Protein AF-A0A2Z6ESV2-F1 (afdb_monomer)

Organism: NCBI:txid1553431

Solvent-accessible surface area (backbone atoms only — not comparable to full-atom values): 13794 Å² total; per-residue (Å²): 139,83,86,84,83,80,84,82,83,83,79,80,80,80,80,76,78,71,84,63,56,34,59,63,48,16,54,52,24,45,55,51,18,55,53,25,53,77,72,69,36,59,67,63,15,46,56,22,35,50,52,16,47,50,23,42,50,52,47,61,70,65,63,69,85,67,58,72,68,59,54,50,50,48,34,48,52,43,12,50,43,24,41,53,45,14,55,52,26,46,76,70,68,38,51,71,63,13,49,55,24,21,58,54,5,42,78,44,66,32,68,71,28,54,60,52,49,56,51,49,59,70,58,66,60,72,64,48,44,71,46,77,45,78,29,68,38,57,68,19,70,50,78,45,76,51,73,65,45,77,48,76,47,78,42,89,53,91,59,48,65,58,54,35,55,52,28,62,74,61,50,80,47,70,64,59,52,59,70,51,48,85,75,63,73,47,54,93,84,31,77,34,75,50,76,48,70,33,45,83,40,71,47,81,49,75,53,67,59,50,75,47,79,45,79,45,64,79,78,84,78,74,86,69,85,86,83,78,83,83,77,87,76,134

Radius of gyration: 33.37 Å; Cα contacts (8 Å, |Δi|>4): 271; chains: 1; bounding box: 92×32×122 Å

Sequence (234 aa):
MYPTSRVATATTQSQVSTILDPIANGRQAFNIAQNCLKSGDYENALRSLDVMKKSFGDALTQNKVRPSAEEHQIKAQLAQAYLVSGDILCNLRRVDEARTNYEAALQYGALEAEQKLSSLQNVGVERDEVVIQVAAGLAGQTVDGSGHETHLHFNPTERDHQLLAETIKQQPTLEMIMAALPKVRAGKGGRTVVQFSTGAANITTSGENNKTTTIWGRSNVSDTTPGANPTNLG

InterPro domains:
  IPR011990 Tetratricopeptide-like helical domain superfamily [G3DSA:1.25.40.10] (9-187)
  IPR011990 Tetratricopeptide-like helical domain superfamily [SSF48452] (28-108)

Mean predicted aligned error: 15.42 Å

pLDDT: mean 78.45, std 16.79, range [35.22, 98.5]

Secondary structure (DSSP, 8-state):
---------------------HHHHHHHHHHHHHHHHHTT-HHHHHHHHHHHHHHHHHHHHT-----HHHHHHHHHHHHHHHHHHHHHHHHTT-HHHHHHHHHHHHHTT-THHHHHHHHHHHH-----EEEEEEEESSEEEEEESS--EEEEEEE--TTHHHHHHHHHHTPPPHHHHHHHGGG--PPTT-EEEEEEEESSEEEEEESSS-EEEEEEE-----------------

Foldseek 3Di:
DDDDDDDDDDDDPPPPPPVDQLQVLLVVLCVQLVVCVVVVNLVSNLVSLVSNLVSLVVVVVVPDPDDPVVPLVSLQSNLVSLQVNLVSCVVVVVLVSSLVSLVSSVVSPDPVSVVVNVVSVVVPPPPQAEAEAEFFFQEGEDEAEDQEAEAEADDDDPCRVVQRVVQVVVGDDPVNVVVCVVVDDADRNGHHYHYHYTHPHYYYYYDHNHYYYHYDDDDPPPPPPDDDDPDDDD

Structure (mmCIF, N/CA/C/O backbone):
data_AF-A0A2Z6ESV2-F1
#
_entry.id   AF-A0A2Z6ESV2-F1
#
loop_
_atom_site.group_PDB
_atom_site.id
_atom_site.type_symbol
_atom_site.label_atom_id
_atom_site.label_alt_id
_atom_site.label_comp_id
_atom_site.label_asym_id
_atom_site.label_entity_id
_atom_site.label_seq_id
_atom_site.pdbx_PDB_ins_code
_atom_site.Cartn_x
_atom_site.Cartn_y
_atom_site.Cartn_z
_atom_site.occupancy
_atom_site.B_iso_or_equiv
_atom_site.auth_seq_id
_atom_site.auth_comp_id
_atom_site.auth_asym_id
_atom_site.auth_atom_id
_atom_site.pdbx_PDB_model_num
ATOM 1 N N . MET A 1 1 ? 61.188 -15.800 27.228 1.00 47.53 1 MET A N 1
ATOM 2 C CA . MET A 1 1 ? 59.991 -15.136 26.668 1.00 47.53 1 MET A CA 1
ATOM 3 C C . MET A 1 1 ? 60.247 -14.908 25.189 1.00 47.53 1 MET A C 1
ATOM 5 O O . MET A 1 1 ? 61.137 -14.135 24.869 1.00 47.53 1 MET A O 1
ATOM 9 N N . TYR A 1 2 ? 59.558 -15.634 24.308 1.00 35.22 2 TYR A N 1
ATOM 10 C CA . TYR A 1 2 ? 59.675 -15.472 22.852 1.00 35.22 2 TYR A CA 1
ATOM 11 C C . TYR A 1 2 ? 58.513 -14.611 22.335 1.00 35.22 2 TYR A C 1
ATOM 13 O O . TYR A 1 2 ? 57.389 -14.820 22.797 1.00 35.22 2 TYR A O 1
ATOM 21 N N . PRO A 1 3 ? 58.736 -13.667 21.403 1.00 57.34 3 PRO A N 1
ATOM 22 C CA . PRO A 1 3 ? 57.655 -12.894 20.813 1.00 57.34 3 PRO A CA 1
ATOM 23 C C . PRO A 1 3 ? 57.038 -13.650 19.630 1.00 57.34 3 PRO A C 1
ATOM 25 O O . PRO A 1 3 ? 57.704 -13.972 18.646 1.00 57.34 3 PRO A O 1
ATOM 28 N N . THR A 1 4 ? 55.739 -13.918 19.721 1.00 54.97 4 THR A N 1
ATOM 29 C CA . THR A 1 4 ? 54.930 -14.498 18.647 1.00 54.97 4 THR A CA 1
ATOM 30 C C . THR A 1 4 ? 54.584 -13.403 17.634 1.00 54.97 4 THR A C 1
ATOM 32 O O . THR A 1 4 ? 53.780 -12.518 17.923 1.00 54.97 4 THR A O 1
ATOM 35 N N . SER A 1 5 ? 55.196 -13.441 16.447 1.00 50.97 5 SER A N 1
ATOM 36 C CA . SER A 1 5 ? 54.832 -12.561 15.327 1.00 50.97 5 SER A CA 1
ATOM 37 C C . SER A 1 5 ? 53.499 -12.992 14.719 1.00 50.97 5 SER A C 1
ATOM 39 O O . SER A 1 5 ? 53.340 -14.128 14.273 1.00 50.97 5 SER A O 1
ATOM 41 N N . ARG A 1 6 ? 52.536 -12.070 14.703 1.00 47.81 6 ARG A N 1
ATOM 42 C CA . ARG A 1 6 ? 51.196 -12.253 14.141 1.00 47.81 6 ARG A CA 1
ATOM 43 C C . ARG A 1 6 ? 51.206 -11.732 12.701 1.00 47.81 6 ARG A C 1
ATOM 45 O O . ARG A 1 6 ? 51.300 -10.530 12.479 1.00 47.81 6 ARG A O 1
ATOM 52 N N . VAL A 1 7 ? 51.150 -12.640 11.730 1.00 53.41 7 VAL A N 1
ATOM 53 C CA . VAL A 1 7 ? 51.042 -12.307 10.302 1.00 53.41 7 VAL A CA 1
ATOM 54 C C . VAL A 1 7 ? 49.610 -11.847 10.025 1.00 53.41 7 VAL A C 1
ATOM 56 O O . VAL A 1 7 ? 48.665 -12.613 10.201 1.00 53.41 7 VAL A O 1
ATOM 59 N N . ALA A 1 8 ? 49.445 -10.585 9.629 1.00 46.53 8 ALA A N 1
ATOM 60 C CA . ALA A 1 8 ? 48.171 -10.033 9.186 1.00 46.53 8 ALA A CA 1
ATOM 61 C C . ALA A 1 8 ? 47.963 -10.363 7.701 1.00 46.53 8 ALA A C 1
ATOM 63 O O . ALA A 1 8 ? 48.655 -9.835 6.832 1.00 46.53 8 ALA A O 1
ATOM 64 N N . THR A 1 9 ? 47.012 -11.243 7.402 1.00 47.12 9 THR A N 1
ATOM 65 C CA . THR A 1 9 ? 46.542 -11.505 6.041 1.00 47.12 9 THR A CA 1
ATOM 66 C C . THR A 1 9 ? 45.541 -10.426 5.634 1.00 47.12 9 THR A C 1
ATOM 68 O O . THR A 1 9 ? 44.365 -10.458 5.996 1.00 47.12 9 THR A O 1
ATOM 71 N N . ALA A 1 10 ? 46.014 -9.440 4.873 1.00 44.53 10 ALA A N 1
ATOM 72 C CA . ALA A 1 10 ? 45.152 -8.483 4.193 1.00 44.53 10 ALA A CA 1
ATOM 73 C C . ALA A 1 10 ? 44.384 -9.210 3.07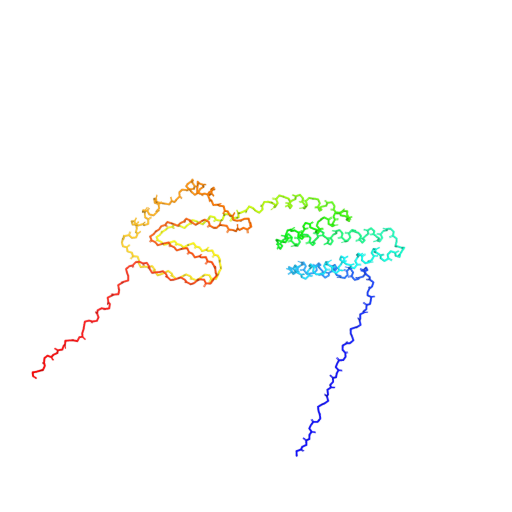8 1.00 44.53 10 ALA A C 1
ATOM 75 O O . ALA A 1 10 ? 44.957 -9.606 2.066 1.00 44.53 10 ALA A O 1
ATOM 76 N N . THR A 1 11 ? 43.082 -9.416 3.281 1.00 40.41 11 THR A N 1
ATOM 77 C CA . THR A 1 11 ? 42.193 -9.960 2.249 1.00 40.41 11 THR A CA 1
ATOM 78 C C . THR A 1 11 ? 41.721 -8.802 1.380 1.00 40.41 11 THR A C 1
ATOM 80 O O . THR A 1 11 ? 40.846 -8.032 1.770 1.00 40.41 11 THR A O 1
ATOM 83 N N . THR A 1 12 ? 42.331 -8.643 0.210 1.00 42.62 12 THR A N 1
ATOM 84 C CA . THR A 1 12 ? 41.916 -7.656 -0.789 1.00 42.62 12 THR A CA 1
ATOM 85 C C . THR A 1 12 ? 40.644 -8.158 -1.477 1.00 42.62 12 THR A C 1
ATOM 87 O O . THR A 1 12 ? 40.700 -9.009 -2.362 1.00 42.62 12 THR A O 1
ATOM 90 N N . GLN A 1 13 ? 39.475 -7.655 -1.071 1.00 40.69 13 GLN A N 1
ATOM 91 C CA . GLN A 1 13 ? 38.244 -7.827 -1.844 1.00 40.69 13 GLN A CA 1
ATOM 92 C C . GLN A 1 13 ? 38.355 -7.008 -3.135 1.00 40.69 13 GLN A C 1
ATOM 94 O O . GLN A 1 13 ? 38.152 -5.797 -3.139 1.00 40.69 13 GLN A O 1
ATOM 99 N N . SER A 1 14 ? 38.683 -7.675 -4.243 1.00 39.03 14 SER A N 1
ATOM 100 C CA . SER A 1 14 ? 38.485 -7.114 -5.580 1.00 39.03 14 SER A CA 1
ATOM 101 C C . SER A 1 14 ? 36.986 -6.982 -5.845 1.00 39.03 14 SER A C 1
ATOM 103 O O . SER A 1 14 ? 36.333 -7.940 -6.257 1.00 39.03 14 SER A O 1
ATOM 105 N N . GLN A 1 15 ? 36.432 -5.789 -5.624 1.00 41.56 15 GLN A N 1
ATOM 106 C CA . GLN A 1 15 ? 35.182 -5.382 -6.259 1.00 41.56 15 GLN A CA 1
ATOM 107 C C . GLN A 1 15 ? 35.460 -5.182 -7.750 1.00 41.56 15 GLN A C 1
ATOM 109 O O . GLN A 1 15 ? 35.753 -4.080 -8.213 1.00 41.56 15 GLN A O 1
ATOM 114 N N . VAL A 1 16 ? 35.393 -6.272 -8.513 1.00 42.12 16 VAL A N 1
ATOM 115 C CA . VAL A 1 16 ? 35.305 -6.199 -9.970 1.00 42.12 16 VAL A CA 1
ATOM 116 C C . VAL A 1 16 ? 33.935 -5.602 -10.279 1.00 42.12 16 VAL A C 1
ATOM 118 O O . VAL A 1 16 ? 32.932 -6.312 -10.353 1.00 42.12 16 VAL A O 1
ATOM 121 N N . SER A 1 17 ? 33.881 -4.273 -10.397 1.00 42.84 17 SER A N 1
ATOM 122 C CA . SER A 1 17 ? 32.754 -3.566 -11.003 1.00 42.84 17 SER A CA 1
ATOM 123 C C . SER A 1 17 ? 32.716 -3.972 -12.467 1.00 42.84 17 SER A C 1
ATOM 125 O O . SER A 1 17 ? 33.293 -3.325 -13.337 1.00 42.84 17 SER A O 1
ATOM 127 N N . THR A 1 18 ? 32.103 -5.122 -12.723 1.00 51.69 18 THR A N 1
ATOM 128 C CA . THR A 1 18 ? 31.768 -5.550 -14.071 1.00 51.69 18 THR A CA 1
ATOM 129 C C . THR A 1 18 ? 30.801 -4.489 -14.567 1.00 51.69 18 THR A C 1
ATOM 131 O O . THR A 1 18 ? 29.696 -4.378 -14.038 1.00 51.69 18 THR A O 1
ATOM 134 N N . ILE A 1 19 ? 31.249 -3.636 -15.490 1.00 59.62 19 ILE A N 1
ATOM 135 C CA . ILE A 1 19 ? 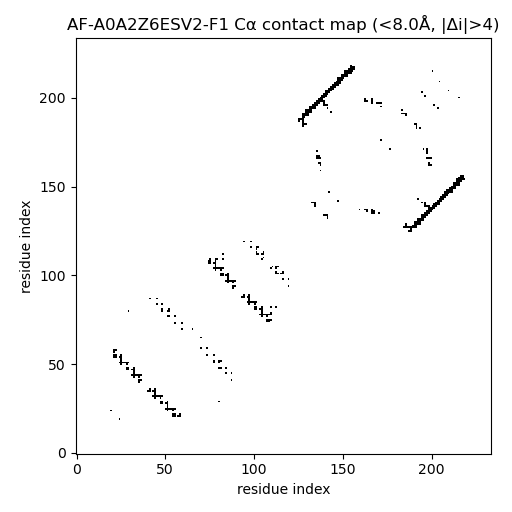30.396 -2.656 -16.162 1.00 59.62 19 ILE A CA 1
ATOM 136 C C . ILE A 1 19 ? 29.400 -3.489 -16.972 1.00 59.62 19 ILE A C 1
ATOM 138 O O . ILE A 1 19 ? 29.670 -3.859 -18.112 1.00 59.62 19 ILE A O 1
ATOM 142 N N . LEU A 1 20 ? 28.310 -3.914 -16.330 1.00 67.50 20 LEU A N 1
ATOM 143 C CA . LEU A 1 20 ? 27.268 -4.673 -16.996 1.00 67.50 20 LEU A CA 1
ATOM 144 C C . LEU A 1 20 ? 26.610 -3.757 -18.024 1.00 67.50 20 LEU A C 1
ATOM 146 O O . LEU A 1 20 ? 26.338 -2.587 -17.749 1.00 67.50 20 LEU A O 1
ATOM 150 N N . ASP A 1 21 ? 26.319 -4.327 -19.189 1.00 88.12 21 ASP A N 1
ATOM 151 C CA . ASP A 1 21 ? 25.402 -3.734 -20.153 1.00 88.12 21 ASP A CA 1
ATOM 152 C C . ASP A 1 21 ? 24.106 -3.304 -19.427 1.00 88.12 21 ASP A C 1
ATOM 154 O O . ASP A 1 21 ? 23.490 -4.140 -18.750 1.00 88.12 21 ASP A O 1
ATOM 158 N N . PRO A 1 22 ? 23.681 -2.028 -19.530 1.00 90.75 22 PRO A N 1
ATOM 159 C CA . PRO A 1 22 ? 22.504 -1.531 -18.824 1.00 90.75 22 PRO A CA 1
ATOM 160 C C . PRO A 1 22 ? 21.232 -2.341 -19.110 1.00 90.75 22 PRO A C 1
ATOM 162 O O . PRO A 1 22 ? 20.390 -2.491 -18.223 1.00 90.75 22 PRO A O 1
ATOM 165 N N . ILE A 1 23 ? 21.092 -2.929 -20.307 1.00 90.88 23 ILE A N 1
ATOM 166 C CA . ILE A 1 23 ? 19.950 -3.809 -20.594 1.00 90.88 23 ILE A CA 1
ATOM 167 C C . ILE A 1 23 ? 20.044 -5.095 -19.772 1.00 90.88 23 ILE A C 1
ATOM 169 O O . ILE A 1 23 ? 19.076 -5.471 -19.108 1.00 90.88 23 ILE A O 1
ATOM 173 N N . ALA A 1 24 ? 21.188 -5.781 -19.820 1.00 91.88 24 ALA A N 1
ATOM 174 C CA . ALA A 1 24 ? 21.404 -7.009 -19.062 1.00 91.88 24 ALA A CA 1
ATOM 175 C C . ALA A 1 24 ? 21.181 -6.785 -17.557 1.00 91.88 24 ALA A C 1
ATOM 177 O O . ALA A 1 24 ? 20.468 -7.565 -16.921 1.00 91.88 24 ALA A O 1
ATOM 178 N N . ASN A 1 25 ? 21.703 -5.677 -17.017 1.00 93.69 25 ASN A N 1
ATOM 179 C CA . ASN A 1 25 ? 21.497 -5.301 -15.621 1.00 93.69 25 ASN A CA 1
ATOM 180 C C . ASN A 1 25 ? 20.012 -5.062 -15.306 1.00 93.69 25 ASN A C 1
ATOM 182 O O . ASN A 1 25 ? 19.491 -5.594 -14.327 1.00 93.69 25 ASN A O 1
ATOM 186 N N . GLY A 1 26 ? 19.303 -4.322 -16.167 1.00 94.31 26 GLY A N 1
ATOM 187 C CA . GLY A 1 26 ? 17.873 -4.064 -15.998 1.00 94.31 26 GLY A CA 1
ATOM 188 C C . GLY A 1 26 ? 17.032 -5.344 -16.001 1.00 94.31 26 GLY A C 1
ATOM 189 O O . GLY A 1 26 ? 16.163 -5.519 -15.146 1.00 94.31 26 GLY A O 1
ATOM 190 N N . ARG A 1 27 ? 17.334 -6.293 -16.895 1.00 94.62 27 ARG A N 1
ATOM 191 C CA . ARG A 1 27 ? 16.653 -7.601 -16.951 1.00 94.62 27 ARG A CA 1
ATOM 192 C C . ARG A 1 27 ? 16.924 -8.452 -15.713 1.00 94.62 27 ARG A C 1
ATOM 194 O O . ARG A 1 27 ? 16.002 -9.069 -15.184 1.00 94.62 27 ARG A O 1
ATOM 201 N N . GLN A 1 28 ? 18.168 -8.482 -15.238 1.00 95.94 28 GLN A N 1
ATOM 202 C CA . GLN A 1 28 ? 18.514 -9.194 -14.009 1.00 95.94 28 GLN A CA 1
ATOM 203 C C . GLN A 1 28 ? 17.774 -8.601 -12.806 1.00 95.94 28 GLN A C 1
ATOM 205 O O . GLN A 1 28 ? 17.167 -9.345 -12.036 1.00 95.94 28 GLN A O 1
ATOM 210 N N . ALA A 1 29 ? 17.773 -7.274 -12.674 1.00 96.50 29 ALA A N 1
ATOM 211 C CA . ALA A 1 29 ? 17.070 -6.576 -11.606 1.00 96.50 29 ALA A CA 1
ATOM 212 C C . ALA A 1 29 ? 15.556 -6.852 -11.636 1.00 96.50 29 ALA A C 1
ATOM 214 O O . ALA A 1 29 ? 14.953 -7.099 -10.593 1.00 96.50 29 ALA A O 1
ATOM 215 N N . PHE A 1 30 ? 14.950 -6.929 -12.826 1.00 96.06 30 PHE A N 1
ATOM 216 C CA . PHE A 1 30 ? 13.546 -7.316 -12.967 1.00 96.06 30 PHE A CA 1
ATOM 217 C C . PHE A 1 30 ? 13.267 -8.742 -12.473 1.00 96.06 30 PHE A C 1
ATOM 219 O O . PHE A 1 30 ? 12.305 -8.965 -11.739 1.00 96.06 30 PHE A O 1
ATOM 226 N N . ASN A 1 31 ? 14.124 -9.708 -12.813 1.00 96.38 31 ASN A N 1
ATOM 227 C CA . ASN A 1 31 ? 13.980 -11.085 -12.332 1.00 96.38 31 ASN A CA 1
ATOM 228 C C . ASN A 1 31 ? 14.090 -11.171 -10.802 1.00 96.38 31 ASN A C 1
ATOM 230 O O . ASN A 1 31 ? 13.334 -11.908 -10.169 1.00 96.38 31 ASN A O 1
ATOM 234 N N . ILE A 1 32 ? 15.005 -10.401 -10.202 1.00 97.31 32 ILE A N 1
ATOM 235 C CA . ILE A 1 32 ? 15.128 -10.307 -8.741 1.00 97.31 32 ILE A CA 1
ATOM 236 C C . ILE A 1 32 ? 13.840 -9.726 -8.149 1.00 97.31 32 ILE A C 1
ATOM 238 O O . ILE A 1 32 ? 13.272 -10.334 -7.243 1.00 97.31 32 ILE A O 1
ATOM 242 N N . ALA A 1 33 ? 13.323 -8.628 -8.710 1.00 96.88 33 ALA A N 1
ATOM 243 C CA . ALA A 1 33 ? 12.072 -8.021 -8.259 1.00 96.88 33 ALA A CA 1
ATOM 244 C C . ALA A 1 33 ? 10.897 -9.014 -8.288 1.00 96.88 33 ALA A C 1
ATOM 246 O O . ALA A 1 33 ? 10.154 -9.115 -7.314 1.00 96.88 33 ALA A O 1
ATOM 247 N N . GLN A 1 34 ? 10.754 -9.799 -9.362 1.00 97.06 34 GLN A N 1
ATOM 248 C CA . GLN A 1 34 ? 9.707 -10.822 -9.458 1.00 97.06 34 GLN A CA 1
ATOM 249 C C . GLN A 1 34 ? 9.840 -11.919 -8.397 1.00 97.06 34 GLN A C 1
ATOM 251 O O . GLN A 1 34 ? 8.832 -12.398 -7.877 1.00 97.06 34 GLN A O 1
ATOM 256 N N . ASN A 1 35 ? 11.063 -12.334 -8.072 1.00 96.88 35 ASN A N 1
ATOM 257 C CA . ASN A 1 35 ? 11.289 -13.329 -7.027 1.00 96.88 35 ASN A CA 1
ATOM 258 C C . ASN A 1 35 ? 10.959 -12.767 -5.639 1.00 96.88 35 ASN A C 1
ATOM 260 O O . ASN A 1 35 ? 10.284 -13.445 -4.869 1.00 96.88 35 ASN A O 1
ATOM 264 N N . CYS A 1 36 ? 11.345 -11.518 -5.359 1.00 96.31 36 CYS A N 1
ATOM 265 C CA . CYS A 1 36 ? 10.978 -10.822 -4.125 1.00 96.31 36 CYS A CA 1
ATOM 266 C C . CYS A 1 36 ? 9.455 -10.667 -3.982 1.00 96.31 36 CYS A C 1
ATOM 268 O O . CYS A 1 36 ? 8.907 -10.885 -2.904 1.00 96.31 36 CYS A O 1
ATOM 270 N N . LEU A 1 37 ? 8.747 -10.371 -5.078 1.00 94.62 37 LEU A N 1
ATOM 271 C CA . LEU A 1 37 ? 7.283 -10.308 -5.082 1.00 94.62 37 LEU A CA 1
ATOM 272 C C . LEU A 1 37 ? 6.639 -11.650 -4.720 1.00 94.62 37 LEU A C 1
ATOM 274 O O . LEU A 1 37 ? 5.699 -11.681 -3.931 1.00 94.62 37 LEU A O 1
ATOM 278 N N . LYS A 1 38 ? 7.164 -12.766 -5.241 1.00 96.06 38 LYS A N 1
ATOM 279 C CA . LYS A 1 38 ? 6.670 -14.113 -4.902 1.00 96.06 38 LYS A CA 1
ATOM 280 C C . LYS A 1 38 ? 6.880 -14.466 -3.429 1.00 96.06 38 LYS A C 1
ATOM 282 O O . LYS A 1 38 ? 6.091 -15.227 -2.882 1.00 96.06 38 LYS A O 1
ATOM 287 N N . SER A 1 39 ? 7.924 -13.930 -2.797 1.00 95.25 39 SER A N 1
ATOM 288 C CA . SER A 1 39 ? 8.199 -14.132 -1.371 1.00 95.25 39 SER A CA 1
ATOM 289 C C . SER A 1 39 ? 7.540 -13.093 -0.455 1.00 95.25 39 SER A C 1
ATOM 291 O O . SER A 1 39 ? 7.713 -13.182 0.757 1.00 95.25 39 SER A O 1
ATOM 293 N N . GLY A 1 40 ? 6.810 -12.109 -0.998 1.00 94.38 40 GLY A N 1
ATOM 294 C CA . GLY A 1 40 ? 6.204 -11.015 -0.226 1.00 94.38 40 GLY A CA 1
ATOM 295 C C . GLY A 1 40 ? 7.202 -9.973 0.297 1.00 94.38 40 GLY A C 1
ATOM 296 O O . GLY A 1 40 ? 6.857 -9.167 1.158 1.00 94.38 40 GLY A O 1
ATOM 297 N N . ASP A 1 41 ? 8.437 -9.969 -0.210 1.00 96.38 41 ASP A N 1
ATOM 298 C CA . ASP A 1 41 ? 9.484 -9.024 0.185 1.00 96.38 41 ASP A CA 1
ATOM 299 C C . ASP A 1 41 ? 9.394 -7.746 -0.661 1.00 96.38 41 ASP A C 1
ATOM 301 O O . ASP A 1 41 ? 10.129 -7.533 -1.632 1.00 96.38 41 ASP A O 1
ATOM 305 N N . TYR A 1 42 ? 8.416 -6.910 -0.318 1.00 94.62 42 TYR A N 1
ATOM 306 C CA . TYR A 1 42 ? 8.066 -5.718 -1.088 1.00 94.62 42 TYR A CA 1
ATOM 307 C C . TYR A 1 42 ? 9.177 -4.659 -1.128 1.00 94.62 42 TYR A C 1
ATOM 309 O O . TYR A 1 42 ? 9.360 -4.007 -2.154 1.00 94.62 42 TYR A O 1
ATOM 317 N N . GLU A 1 43 ? 9.960 -4.511 -0.058 1.00 95.19 43 GLU A N 1
ATOM 318 C CA . GLU A 1 43 ? 11.047 -3.525 0.003 1.00 95.19 43 GLU A CA 1
ATOM 319 C C . GLU A 1 43 ? 12.217 -3.910 -0.910 1.00 95.19 43 GLU A C 1
ATOM 321 O O . GLU A 1 43 ? 12.725 -3.079 -1.669 1.00 95.19 43 GLU A O 1
ATOM 326 N N . ASN A 1 44 ? 12.630 -5.183 -0.912 1.00 96.00 44 ASN A N 1
ATOM 327 C CA . ASN A 1 44 ? 13.669 -5.630 -1.841 1.00 96.00 44 ASN A CA 1
ATOM 328 C C . ASN A 1 44 ? 13.169 -5.670 -3.293 1.00 96.00 44 ASN A C 1
ATOM 330 O O . ASN A 1 44 ? 13.954 -5.410 -4.215 1.00 96.00 44 ASN A O 1
ATOM 334 N N . ALA A 1 45 ? 11.870 -5.911 -3.509 1.00 97.69 45 ALA A N 1
ATOM 335 C CA . ALA A 1 45 ? 11.255 -5.760 -4.824 1.00 97.69 45 ALA A CA 1
ATOM 336 C C . ALA A 1 45 ? 11.359 -4.311 -5.331 1.00 97.69 45 ALA A C 1
ATOM 338 O O . ALA A 1 45 ? 11.826 -4.104 -6.451 1.00 97.69 45 ALA A O 1
ATOM 339 N N . LEU A 1 46 ? 11.013 -3.312 -4.506 1.00 97.94 46 LEU A N 1
ATOM 340 C CA . LEU A 1 46 ? 11.121 -1.891 -4.865 1.00 97.94 46 LEU A CA 1
ATOM 341 C C . LEU A 1 46 ? 12.557 -1.485 -5.206 1.00 97.94 46 LEU A C 1
ATOM 343 O O . LEU A 1 46 ? 12.790 -0.923 -6.275 1.00 97.94 46 LEU A O 1
ATOM 347 N N . ARG A 1 47 ? 13.540 -1.854 -4.373 1.00 98.00 47 ARG A N 1
ATOM 348 C CA . ARG A 1 47 ? 14.962 -1.573 -4.659 1.00 98.00 47 ARG A CA 1
ATOM 349 C C . ARG A 1 47 ? 15.404 -2.152 -6.001 1.00 98.00 47 ARG A C 1
ATOM 351 O O . ARG A 1 47 ? 16.115 -1.499 -6.762 1.00 98.00 47 ARG A O 1
ATOM 358 N N . SER A 1 48 ? 14.975 -3.375 -6.300 1.00 97.50 48 SER A N 1
ATOM 359 C CA . SER A 1 48 ? 15.307 -4.046 -7.559 1.00 97.50 48 SER A CA 1
ATOM 360 C C . SER A 1 48 ? 14.623 -3.375 -8.757 1.00 97.50 48 SER A C 1
ATOM 362 O O . SER A 1 48 ? 15.248 -3.200 -9.803 1.00 97.50 48 SER A O 1
ATOM 364 N N . LEU A 1 49 ? 13.374 -2.925 -8.605 1.00 97.81 49 LEU A N 1
ATOM 365 C CA . LEU A 1 49 ? 12.675 -2.141 -9.627 1.00 97.81 49 LEU A CA 1
ATOM 366 C C . LEU A 1 49 ? 13.345 -0.784 -9.869 1.00 97.81 49 LEU A C 1
ATOM 368 O O . LEU A 1 49 ? 13.411 -0.349 -11.013 1.00 97.81 49 LEU A O 1
ATOM 372 N N . ASP A 1 50 ? 13.905 -0.134 -8.851 1.00 97.94 50 ASP A N 1
ATOM 373 C CA . ASP A 1 50 ? 14.627 1.129 -9.037 1.00 97.94 50 ASP A CA 1
ATOM 374 C C . ASP A 1 50 ? 15.951 0.938 -9.784 1.00 97.94 50 ASP A C 1
ATOM 376 O O . ASP A 1 50 ? 16.278 1.721 -10.682 1.00 97.94 50 ASP A O 1
ATOM 380 N N . VAL A 1 51 ? 16.677 -0.151 -9.506 1.00 97.00 51 VAL A N 1
ATOM 381 C CA . VAL A 1 51 ? 17.853 -0.543 -10.304 1.00 97.00 51 VAL A CA 1
ATOM 382 C C . VAL A 1 51 ? 17.456 -0.817 -11.756 1.00 97.00 51 VAL A C 1
ATOM 384 O O . VAL A 1 51 ? 18.147 -0.364 -12.672 1.00 97.00 51 VAL A O 1
ATOM 387 N N . MET A 1 52 ? 16.337 -1.512 -11.982 1.00 96.56 52 MET A N 1
ATOM 388 C CA . MET A 1 52 ? 15.795 -1.765 -13.320 1.00 96.56 52 MET A CA 1
ATOM 389 C C . MET A 1 52 ? 15.458 -0.458 -14.050 1.00 96.56 52 MET A C 1
ATOM 391 O O . MET A 1 52 ? 15.935 -0.257 -15.167 1.00 96.56 52 MET A O 1
ATOM 395 N N . LYS A 1 53 ? 14.693 0.446 -13.418 1.00 97.56 53 LYS A N 1
ATOM 396 C CA . LYS A 1 53 ? 14.306 1.748 -13.990 1.00 97.56 53 LYS A CA 1
ATOM 397 C C . LYS A 1 53 ? 15.528 2.568 -14.378 1.00 97.56 53 LYS A C 1
ATOM 399 O O . LYS A 1 53 ? 15.607 3.057 -15.502 1.00 97.56 53 LYS A O 1
ATOM 404 N N . LYS A 1 54 ? 16.506 2.666 -13.473 1.00 96.44 54 LYS A N 1
ATOM 405 C CA . LYS A 1 54 ? 17.759 3.378 -13.730 1.00 96.44 54 LYS A CA 1
ATOM 406 C C . LYS A 1 54 ? 18.512 2.763 -14.906 1.00 96.44 54 LYS A C 1
ATOM 408 O O . LYS A 1 54 ? 18.849 3.471 -15.843 1.00 96.44 54 LYS A O 1
ATOM 413 N N . SER A 1 55 ? 18.710 1.445 -14.896 1.00 94.50 55 SER A N 1
ATOM 414 C CA . SER A 1 55 ? 19.491 0.763 -15.935 1.00 94.50 55 SER A CA 1
ATOM 415 C C . SER A 1 55 ? 18.843 0.883 -17.314 1.00 94.50 55 SER A C 1
ATOM 417 O O . SER A 1 55 ? 19.529 1.130 -18.298 1.00 94.50 55 SER A O 1
ATOM 419 N N . PHE A 1 56 ? 17.517 0.770 -17.406 1.00 94.56 56 PHE A N 1
ATOM 420 C CA . PHE A 1 56 ? 16.804 0.973 -18.666 1.00 94.56 56 PHE A CA 1
ATOM 421 C C . PHE A 1 56 ? 16.752 2.439 -19.105 1.00 94.56 56 PHE A C 1
ATOM 423 O O . PHE A 1 56 ? 16.890 2.700 -20.299 1.00 94.56 56 PHE A O 1
ATOM 430 N N . GLY A 1 57 ? 16.641 3.392 -18.177 1.00 93.81 57 GLY A N 1
ATOM 431 C CA . GLY A 1 57 ? 16.799 4.818 -18.476 1.00 93.81 57 GLY A CA 1
ATOM 432 C C . GLY A 1 57 ? 18.193 5.142 -19.026 1.00 93.81 57 GLY A C 1
ATOM 433 O O . GLY A 1 57 ? 18.319 5.792 -20.065 1.00 93.81 57 GLY A O 1
ATOM 434 N N . ASP A 1 58 ? 19.242 4.601 -18.403 1.00 92.00 58 ASP A N 1
ATOM 435 C CA . ASP A 1 58 ? 20.625 4.697 -18.884 1.00 92.00 58 ASP A CA 1
ATOM 436 C C . ASP A 1 58 ? 20.758 4.064 -20.280 1.00 92.00 58 ASP A C 1
ATOM 438 O O . ASP A 1 58 ? 21.383 4.620 -21.181 1.00 92.00 58 ASP A O 1
ATOM 442 N N . ALA A 1 59 ? 20.101 2.925 -20.510 1.00 91.06 59 ALA A N 1
ATOM 443 C CA . ALA A 1 59 ? 20.099 2.251 -21.802 1.00 91.06 59 ALA A CA 1
ATOM 444 C C . ALA A 1 59 ? 19.439 3.100 -22.910 1.00 91.06 59 ALA A C 1
ATOM 446 O O . ALA A 1 59 ? 19.916 3.086 -24.044 1.00 91.06 59 ALA A O 1
ATOM 447 N N . LEU A 1 60 ? 18.351 3.818 -22.601 1.00 90.62 60 LEU A N 1
ATOM 448 C CA . LEU A 1 60 ? 17.676 4.722 -23.541 1.00 90.62 60 LEU A CA 1
ATOM 449 C C . LEU A 1 60 ? 18.502 5.987 -23.818 1.00 90.62 60 LEU A C 1
ATOM 451 O O . LEU A 1 60 ? 18.580 6.429 -24.961 1.00 90.62 60 LEU A O 1
ATOM 455 N N . THR A 1 61 ? 19.154 6.554 -22.799 1.00 90.38 61 THR A N 1
ATOM 456 C CA . THR A 1 61 ? 19.979 7.769 -22.950 1.00 90.38 61 THR A CA 1
ATOM 457 C C . THR A 1 61 ? 21.286 7.516 -23.696 1.00 90.38 61 THR A C 1
ATOM 459 O O . THR A 1 61 ? 21.727 8.375 -24.455 1.00 90.38 61 THR A O 1
ATOM 462 N N . GLN A 1 62 ? 21.886 6.330 -23.549 1.00 86.62 62 GLN A N 1
ATOM 463 C CA . GLN A 1 62 ? 23.123 5.965 -24.251 1.00 86.62 62 GLN A CA 1
ATOM 464 C C . GLN A 1 62 ? 22.962 5.848 -25.776 1.00 86.62 62 GLN A C 1
ATOM 466 O O . GLN A 1 62 ? 23.975 5.795 -26.470 1.00 86.62 62 GLN A O 1
ATOM 471 N N . ASN A 1 63 ? 21.720 5.815 -26.280 1.00 66.25 63 ASN A N 1
ATOM 472 C CA . ASN A 1 63 ? 21.281 6.070 -27.660 1.00 66.25 63 ASN A CA 1
ATOM 473 C C . ASN A 1 63 ? 22.268 5.688 -28.790 1.00 66.25 63 ASN A C 1
ATOM 475 O O . ASN A 1 63 ? 22.465 6.424 -29.759 1.00 66.25 63 ASN A O 1
ATOM 479 N N . LYS A 1 64 ? 22.906 4.515 -28.690 1.00 60.41 64 LYS A N 1
ATOM 480 C CA . LYS A 1 64 ? 23.705 3.932 -29.772 1.00 60.41 64 LYS A CA 1
ATOM 481 C C . LYS A 1 64 ? 22.771 3.136 -30.668 1.00 60.41 64 LYS A C 1
ATOM 483 O O . LYS A 1 64 ? 22.556 1.963 -30.393 1.00 60.41 64 LYS A O 1
ATOM 488 N N . VAL A 1 65 ? 22.216 3.797 -31.689 1.00 53.75 65 VAL A N 1
ATOM 489 C CA . VAL A 1 65 ? 21.566 3.209 -32.882 1.00 53.75 65 VAL A CA 1
ATOM 490 C C . VAL A 1 65 ? 20.894 1.865 -32.574 1.00 53.75 65 VAL A C 1
ATOM 492 O O . VAL A 1 65 ? 21.305 0.818 -33.074 1.00 53.75 65 VAL A O 1
ATOM 495 N N . ARG A 1 66 ? 19.910 1.865 -31.667 1.00 64.94 66 ARG A N 1
ATOM 496 C CA . ARG A 1 66 ? 19.177 0.635 -31.372 1.00 64.94 66 ARG A CA 1
ATOM 497 C C . ARG A 1 66 ? 18.103 0.418 -32.427 1.00 64.94 66 ARG A C 1
ATOM 499 O O . ARG A 1 66 ? 17.502 1.387 -32.895 1.00 64.94 66 ARG A O 1
ATOM 506 N N . PRO A 1 67 ? 17.830 -0.837 -32.809 1.00 75.31 67 PRO A N 1
ATOM 507 C CA . PRO A 1 67 ? 16.644 -1.149 -33.586 1.00 75.31 67 PRO A CA 1
ATOM 508 C C . PRO A 1 67 ? 15.408 -0.604 -32.861 1.00 75.31 67 PRO A C 1
ATOM 510 O O . PRO A 1 67 ? 15.267 -0.798 -31.654 1.00 75.31 67 PRO A O 1
ATOM 513 N N . SER A 1 68 ? 14.488 0.023 -33.598 1.00 80.00 68 SER A N 1
ATOM 514 C CA . SER A 1 68 ? 13.240 0.585 -33.049 1.00 80.00 68 SER A CA 1
ATOM 515 C C . SER A 1 68 ? 12.466 -0.411 -32.160 1.00 80.00 68 SER A C 1
ATOM 517 O O . SER A 1 68 ? 11.856 -0.016 -31.168 1.00 80.00 68 SER A O 1
ATOM 519 N N . ALA A 1 69 ? 12.560 -1.713 -32.454 1.00 86.25 69 ALA A N 1
ATOM 520 C CA . ALA A 1 69 ? 11.946 -2.780 -31.664 1.00 86.25 69 ALA A CA 1
ATOM 521 C C . ALA A 1 69 ? 12.526 -2.925 -30.242 1.00 86.25 69 ALA A C 1
ATOM 523 O O . ALA A 1 69 ? 11.773 -3.160 -29.298 1.00 86.25 69 ALA A O 1
ATOM 524 N N . GLU A 1 70 ? 13.841 -2.774 -30.063 1.00 88.12 70 GLU A N 1
ATOM 525 C CA . GLU A 1 70 ? 14.485 -2.910 -28.750 1.00 88.12 70 GLU A CA 1
ATOM 526 C C . GLU A 1 70 ? 14.187 -1.699 -27.862 1.00 88.12 70 GLU A C 1
ATOM 528 O O . GLU A 1 70 ? 13.897 -1.849 -26.677 1.00 88.12 70 GLU A O 1
ATOM 533 N N . GLU A 1 71 ? 14.171 -0.499 -28.445 1.00 90.81 71 GLU A N 1
ATOM 534 C CA . GLU A 1 71 ? 13.730 0.707 -27.744 1.00 90.81 71 GLU A CA 1
ATOM 535 C C . GLU A 1 71 ? 12.280 0.568 -27.263 1.00 90.81 71 GLU A C 1
ATOM 537 O O . GLU A 1 71 ? 11.978 0.852 -26.102 1.00 90.81 71 GLU A O 1
ATOM 542 N N . HIS A 1 72 ? 11.388 0.082 -28.133 1.00 91.69 72 HIS A N 1
ATOM 543 C CA . HIS A 1 72 ? 9.991 -0.143 -27.779 1.00 91.69 72 HIS A CA 1
ATOM 544 C C . HIS A 1 72 ? 9.849 -1.164 -26.641 1.00 91.69 72 HIS A C 1
ATOM 546 O O . HIS A 1 72 ? 9.105 -0.928 -25.690 1.00 91.69 72 HIS A O 1
ATOM 552 N N . GLN A 1 73 ? 10.622 -2.253 -26.682 1.00 93.19 73 GLN A N 1
ATOM 553 C CA . GLN A 1 73 ? 10.646 -3.245 -25.608 1.00 93.19 73 GLN A CA 1
ATOM 554 C C . GLN A 1 73 ? 11.126 -2.648 -24.278 1.00 93.19 73 GLN A C 1
ATOM 556 O O . GLN A 1 73 ? 10.532 -2.925 -23.237 1.00 93.19 73 GLN A O 1
ATOM 561 N N . ILE A 1 74 ? 12.171 -1.817 -24.294 1.00 93.25 74 ILE A N 1
ATOM 562 C CA . ILE A 1 74 ? 12.688 -1.167 -23.083 1.00 93.25 74 ILE A CA 1
ATOM 563 C C . ILE A 1 74 ? 11.654 -0.198 -22.503 1.00 93.25 74 ILE A C 1
ATOM 565 O O . ILE A 1 74 ? 11.428 -0.211 -21.293 1.00 93.25 74 ILE A O 1
ATOM 569 N N . LYS A 1 75 ? 10.983 0.599 -23.344 1.00 95.06 75 LYS A N 1
ATOM 570 C CA . LYS A 1 75 ? 9.896 1.487 -22.899 1.00 95.06 75 LYS A CA 1
ATOM 571 C C . LYS A 1 75 ? 8.749 0.697 -22.272 1.00 95.06 75 LYS A C 1
ATOM 573 O O . LYS A 1 75 ? 8.316 1.046 -21.180 1.00 95.06 75 LYS A O 1
ATOM 578 N N . ALA A 1 76 ? 8.324 -0.402 -22.894 1.00 95.56 76 ALA A N 1
ATOM 579 C CA . ALA A 1 76 ? 7.291 -1.272 -22.332 1.00 95.56 76 ALA A CA 1
ATOM 580 C C . ALA A 1 76 ? 7.707 -1.859 -20.968 1.00 95.56 76 ALA A C 1
ATOM 582 O O . ALA A 1 76 ? 6.918 -1.874 -20.025 1.00 95.56 76 ALA A O 1
ATOM 583 N N . GLN A 1 77 ? 8.965 -2.290 -20.827 1.00 95.62 77 GLN A N 1
ATOM 584 C CA . GLN A 1 77 ? 9.490 -2.796 -19.555 1.00 95.62 77 GLN A CA 1
ATOM 585 C C . GLN A 1 77 ? 9.592 -1.706 -18.480 1.00 95.62 77 GLN A C 1
ATOM 587 O O . GLN A 1 77 ? 9.290 -1.979 -17.319 1.00 95.62 77 GLN A O 1
ATOM 592 N N . LEU A 1 78 ? 9.967 -0.476 -18.842 1.00 96.38 78 LEU A N 1
ATOM 593 C CA . LEU A 1 78 ? 9.932 0.673 -17.935 1.00 96.38 78 LEU A CA 1
ATOM 594 C C . LEU A 1 78 ? 8.508 0.974 -17.471 1.00 96.38 78 LEU A C 1
ATOM 596 O O . LEU A 1 78 ? 8.283 1.103 -16.268 1.00 96.38 78 LEU A O 1
ATOM 600 N N . ALA A 1 79 ? 7.548 1.019 -18.397 1.00 97.62 79 ALA A N 1
ATOM 601 C CA . ALA A 1 79 ? 6.139 1.238 -18.084 1.00 97.62 79 ALA A CA 1
ATOM 602 C C . ALA A 1 79 ? 5.633 0.205 -17.062 1.00 97.62 79 ALA A C 1
ATOM 604 O O . ALA A 1 79 ? 5.055 0.568 -16.037 1.00 97.62 79 ALA A O 1
ATOM 605 N N . GLN A 1 80 ? 5.951 -1.076 -17.284 1.00 97.19 80 GLN A N 1
ATOM 606 C CA . GLN A 1 80 ? 5.632 -2.160 -16.354 1.00 97.19 80 GLN A CA 1
ATOM 607 C C . GLN A 1 80 ? 6.320 -1.984 -14.990 1.00 97.19 80 GLN A C 1
ATOM 609 O O . GLN A 1 80 ? 5.694 -2.205 -13.956 1.00 97.19 80 GLN A O 1
ATOM 614 N N . ALA A 1 81 ? 7.597 -1.591 -14.959 1.00 97.62 81 ALA A N 1
ATOM 615 C CA . ALA A 1 81 ? 8.344 -1.406 -13.713 1.00 97.62 81 ALA A CA 1
ATOM 616 C C . ALA A 1 81 ? 7.729 -0.312 -12.831 1.00 97.62 81 ALA A C 1
ATOM 618 O O . ALA A 1 81 ? 7.615 -0.476 -11.612 1.00 97.62 81 ALA A O 1
ATOM 619 N N . TYR A 1 82 ? 7.330 0.797 -13.456 1.00 98.50 82 TYR A N 1
ATOM 620 C CA . TYR A 1 82 ? 6.630 1.893 -12.801 1.00 98.50 82 TYR A CA 1
ATOM 621 C C . TYR A 1 82 ? 5.236 1.472 -12.320 1.00 98.50 82 TYR A C 1
ATOM 623 O O . TYR A 1 82 ? 4.922 1.711 -11.157 1.00 98.50 82 TYR A O 1
ATOM 631 N N . LEU A 1 83 ? 4.448 0.767 -13.142 1.00 97.94 83 LEU A N 1
ATOM 632 C CA . LEU A 1 83 ? 3.152 0.209 -12.726 1.00 97.94 83 LEU A CA 1
ATOM 633 C C . LEU A 1 83 ? 3.277 -0.669 -11.478 1.00 97.94 83 LEU A C 1
ATOM 635 O O . LEU A 1 83 ? 2.612 -0.426 -10.475 1.00 97.94 83 LEU A O 1
ATOM 639 N N . VAL A 1 84 ? 4.177 -1.655 -11.520 1.00 97.88 84 VAL A N 1
ATOM 640 C CA . VAL A 1 84 ? 4.371 -2.606 -10.417 1.00 97.88 84 VAL A CA 1
ATOM 641 C C . VAL A 1 84 ? 4.869 -1.890 -9.162 1.00 97.88 84 VAL A C 1
ATOM 643 O O . VAL A 1 84 ? 4.416 -2.190 -8.062 1.00 97.88 84 VAL A O 1
ATOM 646 N N . SER A 1 85 ? 5.762 -0.907 -9.308 1.00 98.25 85 SER A N 1
ATOM 647 C CA . SER A 1 85 ? 6.201 -0.083 -8.176 1.00 98.25 85 SER A CA 1
ATOM 648 C C . SER A 1 85 ? 5.042 0.699 -7.565 1.00 98.25 85 SER A C 1
ATOM 650 O O . SER A 1 85 ? 4.920 0.737 -6.344 1.00 98.25 85 SER A O 1
ATOM 652 N N . GLY A 1 86 ? 4.175 1.280 -8.398 1.00 97.44 86 GLY A N 1
ATOM 653 C CA . GLY A 1 86 ? 2.963 1.959 -7.951 1.00 97.44 86 GLY A CA 1
ATOM 654 C C . GLY A 1 86 ? 2.045 1.038 -7.148 1.00 97.44 86 GLY A C 1
ATOM 655 O O . GLY A 1 86 ? 1.631 1.404 -6.049 1.00 97.44 86 GLY A O 1
ATOM 656 N N . ASP A 1 87 ? 1.801 -0.182 -7.633 1.00 96.38 87 ASP A N 1
ATOM 657 C CA . ASP A 1 87 ? 0.960 -1.166 -6.941 1.00 96.38 87 ASP A CA 1
ATOM 658 C C . ASP A 1 87 ? 1.544 -1.564 -5.575 1.00 96.38 87 ASP A C 1
ATOM 660 O O . ASP A 1 87 ? 0.828 -1.596 -4.570 1.00 96.38 87 ASP A O 1
ATOM 664 N N . ILE A 1 88 ? 2.857 -1.816 -5.508 1.00 96.62 88 ILE A N 1
ATOM 665 C CA . ILE A 1 88 ? 3.537 -2.128 -4.244 1.00 96.62 88 ILE A CA 1
ATOM 666 C C . ILE A 1 88 ? 3.418 -0.949 -3.269 1.00 96.62 88 ILE A C 1
ATOM 668 O O . ILE A 1 88 ? 3.051 -1.141 -2.111 1.00 96.62 88 ILE A O 1
ATOM 672 N N . LEU A 1 89 ? 3.690 0.274 -3.726 1.00 95.69 89 LEU A N 1
ATOM 673 C CA . LEU A 1 89 ? 3.630 1.478 -2.893 1.00 95.69 89 LEU A CA 1
ATOM 674 C C . LEU A 1 89 ? 2.208 1.749 -2.385 1.00 95.69 89 LEU A C 1
ATOM 676 O O . LEU A 1 89 ? 2.037 2.102 -1.219 1.00 95.69 89 LEU A O 1
ATOM 680 N N . CYS A 1 90 ? 1.183 1.509 -3.208 1.00 92.31 90 CYS A N 1
ATOM 681 C CA . CYS A 1 90 ? -0.215 1.539 -2.779 1.00 92.31 90 CYS A CA 1
ATOM 682 C C . CYS A 1 90 ? -0.479 0.562 -1.627 1.00 92.31 90 CYS A C 1
ATOM 684 O O . CYS A 1 90 ? -1.078 0.951 -0.622 1.00 92.31 90 CYS A O 1
ATOM 686 N N . ASN A 1 91 ? -0.009 -0.682 -1.747 1.00 89.50 91 ASN A N 1
ATOM 687 C CA . ASN A 1 91 ? -0.172 -1.700 -0.706 1.00 89.50 91 ASN A CA 1
ATOM 688 C C . ASN A 1 91 ? 0.560 -1.321 0.591 1.00 89.50 91 ASN A C 1
ATOM 690 O O . ASN A 1 91 ? 0.057 -1.583 1.681 1.00 89.50 91 ASN A O 1
ATOM 694 N N . LEU A 1 92 ? 1.701 -0.636 0.476 1.00 87.69 92 LEU A N 1
ATOM 695 C CA . LEU A 1 92 ? 2.460 -0.076 1.599 1.00 87.69 92 LEU A CA 1
ATOM 696 C C . LEU A 1 92 ? 1.910 1.269 2.110 1.00 87.69 92 LEU A C 1
ATOM 698 O O . LEU A 1 92 ? 2.552 1.912 2.935 1.00 87.69 92 LEU A O 1
ATOM 702 N N . ARG A 1 93 ? 0.740 1.717 1.630 1.00 88.88 93 ARG A N 1
ATOM 703 C CA . ARG A 1 93 ? 0.106 3.005 1.982 1.00 88.88 93 ARG A CA 1
ATOM 704 C C . ARG A 1 93 ? 0.945 4.251 1.649 1.00 88.88 93 ARG A C 1
ATOM 706 O O . ARG A 1 93 ? 0.650 5.339 2.130 1.00 88.88 93 ARG A O 1
ATOM 713 N N . ARG A 1 94 ? 1.932 4.136 0.758 1.00 89.88 94 ARG A N 1
ATOM 714 C CA . ARG A 1 94 ? 2.774 5.237 0.254 1.00 89.88 94 ARG A CA 1
ATOM 715 C C . ARG A 1 94 ? 2.138 5.862 -0.993 1.00 89.88 94 ARG A C 1
ATOM 717 O O . ARG A 1 94 ? 2.659 5.761 -2.102 1.00 89.88 94 ARG A O 1
ATOM 724 N N . VAL A 1 95 ? 0.956 6.455 -0.817 1.00 90.50 95 VAL A N 1
ATOM 725 C CA . VAL A 1 95 ? 0.058 6.852 -1.921 1.00 90.50 95 VAL A CA 1
ATOM 726 C C . VAL A 1 95 ? 0.666 7.908 -2.854 1.00 90.50 95 VAL A C 1
ATOM 728 O O . VAL A 1 95 ? 0.508 7.801 -4.070 1.00 90.50 95 VAL A O 1
ATOM 731 N N . ASP A 1 96 ? 1.384 8.898 -2.323 1.00 91.38 96 ASP A N 1
ATOM 732 C CA . ASP A 1 96 ? 1.986 9.965 -3.140 1.00 91.38 96 ASP A CA 1
ATOM 733 C C . ASP A 1 96 ? 3.118 9.440 -4.035 1.00 91.38 96 ASP A C 1
ATOM 735 O O . ASP A 1 96 ? 3.232 9.792 -5.214 1.00 91.38 96 ASP A O 1
ATOM 739 N N . GLU A 1 97 ? 3.922 8.520 -3.508 1.00 94.81 97 GLU A N 1
ATOM 740 C CA . GLU A 1 97 ? 4.965 7.849 -4.282 1.00 94.81 97 GLU A CA 1
ATOM 741 C C . GLU A 1 97 ? 4.360 6.906 -5.325 1.00 94.81 97 GLU A C 1
ATOM 743 O O . GLU A 1 97 ? 4.845 6.836 -6.458 1.00 94.81 97 GLU A O 1
ATOM 748 N N . ALA A 1 98 ? 3.270 6.212 -4.976 1.00 96.12 98 ALA A N 1
ATOM 749 C CA . ALA A 1 98 ? 2.534 5.380 -5.920 1.00 96.12 98 ALA A CA 1
ATOM 750 C C . ALA A 1 98 ? 1.993 6.208 -7.094 1.00 96.12 98 ALA A C 1
ATOM 752 O O . ALA A 1 98 ? 2.185 5.831 -8.250 1.00 96.12 98 ALA A O 1
ATOM 753 N N . ARG A 1 99 ? 1.397 7.375 -6.807 1.00 95.44 99 ARG A N 1
ATOM 754 C CA . ARG A 1 99 ? 0.930 8.337 -7.817 1.00 95.44 99 ARG A CA 1
ATOM 755 C C . ARG A 1 99 ? 2.054 8.741 -8.765 1.00 95.44 99 ARG A C 1
ATOM 757 O O . ARG A 1 99 ? 1.890 8.616 -9.974 1.00 95.44 99 ARG A O 1
ATOM 764 N N . THR A 1 100 ? 3.201 9.134 -8.216 1.00 97.00 100 THR A N 1
ATOM 765 C CA . THR A 1 100 ? 4.382 9.520 -9.006 1.00 97.00 100 THR A CA 1
ATOM 766 C C . THR A 1 100 ? 4.829 8.390 -9.941 1.00 97.00 100 THR A C 1
ATOM 768 O O . THR A 1 100 ? 5.181 8.624 -11.097 1.00 97.00 100 THR A O 1
ATOM 771 N N . ASN A 1 101 ? 4.782 7.138 -9.471 1.00 98.06 101 ASN A N 1
ATOM 772 C CA . ASN A 1 101 ? 5.116 5.985 -10.303 1.00 98.06 101 ASN A CA 1
ATOM 773 C C . ASN A 1 101 ? 4.068 5.737 -11.400 1.00 98.06 101 ASN A C 1
ATOM 775 O O . ASN A 1 101 ? 4.452 5.493 -12.539 1.00 98.06 101 ASN A O 1
ATOM 779 N N . TYR A 1 102 ? 2.767 5.840 -11.121 1.00 98.00 102 TYR A N 1
ATOM 780 C CA . TYR A 1 102 ? 1.746 5.691 -12.166 1.00 98.00 102 TYR A CA 1
ATOM 781 C C . TYR A 1 102 ? 1.819 6.797 -13.229 1.00 98.00 102 TYR A C 1
ATOM 783 O O . TYR A 1 102 ? 1.703 6.510 -14.419 1.00 98.00 102 TYR A O 1
ATOM 791 N N . GLU A 1 103 ? 2.084 8.044 -12.835 1.00 97.50 103 GLU A N 1
ATOM 792 C CA . GLU A 1 103 ? 2.310 9.147 -13.779 1.00 97.50 103 GLU A CA 1
ATOM 793 C C . GLU A 1 103 ? 3.513 8.867 -14.689 1.00 97.50 103 GLU A C 1
ATOM 795 O O . GLU A 1 103 ? 3.431 9.049 -15.904 1.00 97.50 103 GLU A O 1
ATOM 800 N N . ALA A 1 104 ? 4.613 8.353 -14.132 1.00 97.62 104 ALA A N 1
ATOM 801 C CA . ALA A 1 104 ? 5.766 7.934 -14.922 1.00 97.62 104 ALA A CA 1
ATOM 802 C C . ALA A 1 104 ? 5.437 6.748 -15.849 1.00 97.62 104 ALA A C 1
ATOM 804 O O . ALA A 1 104 ? 5.868 6.738 -17.000 1.00 97.62 104 ALA A O 1
ATOM 805 N N . ALA A 1 105 ? 4.637 5.775 -15.402 1.00 97.88 105 ALA A N 1
ATOM 806 C CA . ALA A 1 105 ? 4.203 4.657 -16.240 1.00 97.88 105 ALA A CA 1
ATOM 807 C C . ALA A 1 105 ? 3.424 5.129 -17.482 1.00 97.88 105 ALA A C 1
ATOM 809 O O . ALA A 1 105 ? 3.647 4.610 -18.581 1.00 97.88 105 ALA A O 1
ATOM 810 N N . LEU A 1 106 ? 2.569 6.150 -17.334 1.00 96.94 106 LEU A N 1
ATOM 811 C CA . LEU A 1 106 ? 1.843 6.752 -18.457 1.00 96.94 106 LEU A CA 1
ATOM 812 C C . LEU A 1 106 ? 2.767 7.377 -19.496 1.00 96.94 106 LEU A C 1
ATOM 814 O O . LEU A 1 106 ? 2.523 7.222 -20.691 1.00 96.94 106 LEU A O 1
ATOM 818 N N . GLN A 1 107 ? 3.859 8.017 -19.070 1.00 96.00 107 GLN A N 1
ATOM 819 C CA . GLN A 1 107 ? 4.843 8.594 -19.996 1.00 96.00 107 GLN A CA 1
ATOM 820 C C . GLN A 1 107 ? 5.484 7.537 -20.909 1.00 96.00 107 GLN A C 1
ATOM 822 O O . GLN A 1 107 ? 5.927 7.861 -22.011 1.00 96.00 107 GLN A O 1
ATOM 827 N N . TYR A 1 108 ? 5.497 6.272 -20.480 1.00 94.50 108 TYR A N 1
ATOM 828 C CA . TYR A 1 108 ? 5.982 5.135 -21.264 1.00 94.50 108 TYR A CA 1
ATOM 829 C C . TYR A 1 108 ? 4.863 4.320 -21.943 1.00 94.50 108 TYR A C 1
ATOM 831 O O . TYR A 1 108 ? 5.154 3.294 -22.557 1.00 94.50 108 TYR A O 1
ATOM 839 N N . GLY A 1 109 ? 3.606 4.780 -21.889 1.00 93.44 109 GLY A N 1
ATOM 840 C CA . GLY A 1 109 ? 2.476 4.211 -22.636 1.00 93.44 109 GLY A CA 1
ATOM 841 C C . GLY A 1 109 ? 1.629 3.172 -21.892 1.00 93.44 109 GLY A C 1
ATOM 842 O O . GLY A 1 109 ? 0.827 2.486 -22.525 1.00 93.44 109 GLY A O 1
ATOM 843 N N . ALA A 1 110 ? 1.770 3.030 -20.571 1.00 95.38 110 ALA A N 1
ATOM 844 C CA . ALA A 1 110 ? 0.935 2.113 -19.792 1.00 95.38 110 ALA A CA 1
ATOM 845 C C . ALA A 1 110 ? -0.462 2.693 -19.508 1.00 95.38 110 ALA A C 1
ATOM 847 O O . ALA A 1 110 ? -0.673 3.327 -18.480 1.00 95.38 110 ALA A O 1
ATOM 848 N N . LEU A 1 111 ? -1.439 2.419 -20.378 1.00 93.62 111 LEU A N 1
ATOM 849 C CA . LEU A 1 111 ? -2.824 2.906 -20.233 1.00 93.62 111 LEU A CA 1
ATOM 850 C C . LEU A 1 111 ? -3.501 2.478 -18.918 1.00 93.62 111 LEU A C 1
ATOM 852 O O . LEU A 1 111 ? -4.319 3.208 -18.370 1.00 93.62 111 LEU A O 1
ATOM 856 N N . GLU A 1 112 ? -3.137 1.321 -18.361 1.00 94.44 112 GLU A N 1
ATOM 857 C CA . GLU A 1 112 ? -3.668 0.850 -17.072 1.00 94.44 112 GLU A CA 1
ATOM 858 C C . GLU A 1 112 ? -3.367 1.821 -15.914 1.00 94.44 112 GLU A C 1
ATOM 860 O O . GLU A 1 112 ? -4.117 1.885 -14.938 1.00 94.44 112 GLU A O 1
ATOM 865 N N . ALA A 1 113 ? -2.305 2.626 -16.028 1.00 95.31 113 ALA A N 1
ATOM 866 C CA . ALA A 1 113 ? -1.943 3.609 -15.016 1.00 95.31 113 ALA A CA 1
ATOM 867 C C . ALA A 1 113 ? -2.971 4.750 -14.892 1.00 95.31 113 ALA A C 1
ATOM 869 O O . ALA A 1 113 ? -3.132 5.287 -13.798 1.00 95.31 113 ALA A O 1
ATOM 870 N N . GLU A 1 114 ? -3.726 5.078 -15.949 1.00 93.44 114 GLU A N 1
ATOM 871 C CA . GLU A 1 114 ? -4.828 6.054 -15.875 1.00 93.44 114 GLU A CA 1
ATOM 872 C C . GLU A 1 114 ? -5.908 5.577 -14.905 1.00 93.44 114 GLU A C 1
ATOM 874 O O . GLU A 1 114 ? -6.310 6.308 -13.999 1.00 93.44 114 GLU A O 1
ATOM 879 N N . GLN A 1 115 ? -6.327 4.316 -15.038 1.00 93.69 115 GLN A N 1
ATOM 880 C CA . GLN A 1 115 ? -7.339 3.724 -14.161 1.00 93.69 115 GLN A CA 1
ATOM 881 C C . GLN A 1 115 ? -6.870 3.710 -12.702 1.00 93.69 115 GLN A C 1
ATOM 883 O O . GLN A 1 115 ? -7.644 4.006 -11.783 1.00 93.69 115 GLN A O 1
ATOM 888 N N . LYS A 1 116 ? -5.587 3.403 -12.477 1.00 94.38 116 LYS A N 1
ATOM 889 C CA . LYS A 1 116 ? -4.967 3.419 -11.146 1.00 94.38 116 LYS A CA 1
ATOM 890 C C . LYS A 1 116 ? -4.921 4.832 -10.561 1.00 94.38 116 LYS A C 1
ATOM 892 O O . LYS A 1 116 ? -5.279 5.010 -9.399 1.00 94.38 116 LYS A O 1
ATOM 897 N N . LEU A 1 117 ? -4.576 5.846 -11.355 1.00 93.94 117 LEU A N 1
ATOM 898 C CA . LEU A 1 117 ? -4.572 7.250 -10.929 1.00 93.94 117 LEU A CA 1
ATOM 899 C C . LEU A 1 117 ? -5.972 7.766 -10.590 1.00 93.94 117 LEU A C 1
ATOM 901 O O . LEU A 1 117 ? -6.149 8.397 -9.548 1.00 93.94 117 LEU A O 1
ATOM 905 N N . SER A 1 118 ? -6.982 7.456 -11.405 1.00 90.94 118 SER A N 1
ATOM 906 C CA . SER A 1 118 ? -8.377 7.781 -11.079 1.00 90.94 118 SER A CA 1
ATOM 907 C C . SER A 1 118 ? -8.827 7.092 -9.790 1.00 90.94 118 SER A C 1
ATOM 909 O O . SER A 1 118 ? -9.500 7.697 -8.956 1.00 90.94 118 SER A O 1
ATOM 911 N N . SER A 1 119 ? -8.405 5.843 -9.576 1.00 87.94 119 SER A N 1
ATOM 912 C CA . SER A 1 119 ? -8.682 5.124 -8.330 1.00 87.94 119 SER A CA 1
ATOM 913 C C . SER A 1 119 ? -8.020 5.809 -7.131 1.00 87.94 119 SER A C 1
ATOM 915 O O . SER A 1 119 ? -8.663 5.973 -6.097 1.00 87.94 119 SER A O 1
ATOM 917 N N . LEU A 1 120 ? -6.783 6.297 -7.274 1.00 87.19 120 LEU A N 1
ATOM 918 C CA . LEU A 1 120 ? -6.094 7.061 -6.229 1.00 87.19 120 LEU A CA 1
ATOM 919 C C . LEU A 1 120 ? -6.772 8.393 -5.893 1.00 87.19 120 LEU A C 1
ATOM 921 O O . LEU A 1 120 ? -6.763 8.798 -4.733 1.00 87.19 120 LEU A O 1
ATOM 925 N N . GLN A 1 121 ? -7.381 9.069 -6.868 1.00 75.38 121 GLN A N 1
ATOM 926 C CA . GLN A 1 121 ? -8.148 10.293 -6.611 1.00 75.38 121 GLN A CA 1
ATOM 927 C C . GLN A 1 121 ? -9.366 10.025 -5.716 1.00 75.38 121 GLN A C 1
ATOM 929 O O . GLN A 1 121 ? -9.683 10.848 -4.860 1.00 75.38 121 GLN A O 1
ATOM 934 N N . ASN A 1 122 ? -9.980 8.844 -5.832 1.00 65.75 122 ASN A N 1
ATOM 935 C CA . ASN A 1 122 ? -11.074 8.411 -4.956 1.00 65.75 122 ASN A CA 1
ATOM 936 C C . ASN A 1 122 ? -10.593 7.929 -3.576 1.00 65.75 122 ASN A C 1
ATOM 938 O O . ASN A 1 122 ? -11.357 7.961 -2.615 1.00 65.75 122 ASN A O 1
ATOM 942 N N . VAL A 1 123 ? -9.325 7.524 -3.458 1.00 61.34 123 VAL A N 1
ATOM 943 C CA . VAL A 1 123 ? -8.652 7.262 -2.170 1.00 61.34 123 VAL A CA 1
ATOM 944 C C . VAL A 1 123 ? -8.264 8.583 -1.471 1.00 61.34 123 VAL A C 1
ATOM 946 O O . VAL A 1 123 ? -7.975 8.597 -0.280 1.00 61.34 123 VAL A O 1
ATOM 949 N N . GLY A 1 124 ? -8.331 9.713 -2.187 1.00 48.41 124 GLY A N 1
ATOM 950 C CA . GLY A 1 124 ? -7.938 11.060 -1.761 1.00 48.41 124 GLY A CA 1
ATOM 951 C C . GLY A 1 124 ? -8.923 11.829 -0.877 1.00 48.41 124 GLY A C 1
ATOM 952 O O . GLY A 1 124 ? -8.774 13.040 -0.724 1.00 48.41 124 GLY A O 1
ATOM 953 N N . VAL A 1 125 ? -9.887 11.164 -0.248 1.00 47.66 125 VAL A N 1
ATOM 954 C CA . VAL A 1 125 ? -10.327 11.634 1.064 1.00 47.66 125 VAL A CA 1
ATOM 955 C C . VAL A 1 125 ? -9.805 10.592 2.022 1.00 47.66 125 VAL A C 1
ATOM 957 O O . VAL A 1 125 ? -10.429 9.550 2.216 1.00 47.66 125 VAL A O 1
ATOM 960 N N . GLU A 1 126 ? -8.640 10.877 2.594 1.00 51.66 126 GLU A N 1
ATOM 961 C CA . GLU A 1 126 ? -8.290 10.411 3.926 1.00 51.66 126 GLU A CA 1
ATOM 962 C C . GLU A 1 126 ? -9.442 10.885 4.822 1.00 51.66 126 GLU A C 1
ATOM 964 O O . GLU A 1 126 ? -9.449 11.991 5.359 1.00 51.66 126 GLU A O 1
ATOM 969 N N . ARG A 1 127 ? -10.542 10.127 4.804 1.00 49.97 127 ARG A N 1
ATOM 970 C CA . ARG A 1 127 ? -11.652 10.335 5.706 1.00 49.97 127 ARG A CA 1
ATOM 971 C C . ARG A 1 127 ? -11.035 9.958 7.023 1.00 49.97 127 ARG A C 1
ATOM 973 O O . ARG A 1 127 ? -10.777 8.776 7.227 1.00 49.97 127 ARG A O 1
ATOM 980 N N . ASP A 1 128 ? -10.732 10.971 7.822 1.00 57.25 128 ASP A N 1
ATOM 981 C CA . ASP A 1 128 ? -10.823 10.952 9.270 1.00 57.25 128 ASP A CA 1
ATOM 982 C C . ASP A 1 128 ? -11.427 9.620 9.723 1.00 57.25 128 ASP A C 1
ATOM 984 O O . ASP A 1 128 ? -12.643 9.412 9.628 1.00 57.25 128 ASP A O 1
ATOM 988 N N . GLU A 1 129 ? -10.562 8.657 10.056 1.00 63.88 129 GLU A N 1
ATOM 989 C CA . GLU A 1 129 ? -11.031 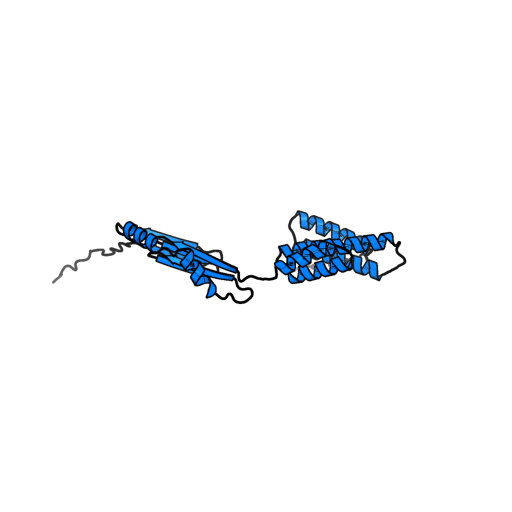7.318 10.376 1.00 63.88 129 GLU A CA 1
ATOM 990 C C . GLU A 1 129 ? -11.670 7.424 11.753 1.00 63.88 129 GLU A C 1
ATOM 992 O O . GLU A 1 129 ? -10.984 7.473 12.778 1.00 63.88 129 GLU A O 1
ATOM 997 N N . VAL A 1 130 ? -12.996 7.540 11.770 1.00 63.28 130 VAL A N 1
ATOM 998 C CA . VAL A 1 130 ? -13.760 7.541 13.007 1.00 63.28 130 VAL A CA 1
ATOM 999 C C . VAL A 1 130 ? -14.069 6.097 13.363 1.00 63.28 130 VAL A C 1
ATOM 1001 O O . VAL A 1 130 ? -14.999 5.491 12.831 1.00 63.28 130 VAL A O 1
ATOM 1004 N N . VAL A 1 131 ? -13.273 5.534 14.269 1.00 72.31 131 VAL A N 1
ATOM 1005 C CA . VAL A 1 131 ? -13.538 4.206 14.822 1.00 72.31 131 VAL A CA 1
ATOM 1006 C C . VAL A 1 131 ? -14.490 4.367 15.995 1.00 72.31 131 VAL A C 1
ATOM 1008 O O . VAL A 1 131 ? -14.156 4.994 16.998 1.00 72.31 131 VAL A O 1
ATOM 1011 N N . ILE A 1 132 ? -15.680 3.789 15.882 1.00 74.56 132 ILE A N 1
ATOM 1012 C CA . ILE A 1 132 ? -16.647 3.761 16.978 1.00 74.56 132 ILE A CA 1
ATOM 1013 C C . ILE A 1 132 ? -16.451 2.458 17.740 1.00 74.56 132 ILE A C 1
ATOM 1015 O O . ILE A 1 132 ? -16.620 1.377 17.178 1.00 74.56 132 ILE A O 1
ATOM 1019 N N . GLN A 1 133 ? -16.119 2.558 19.021 1.00 78.12 133 GLN A N 1
ATOM 1020 C CA . GLN A 1 133 ? -16.103 1.411 19.922 1.00 78.12 133 GLN A CA 1
ATOM 1021 C C . GLN A 1 133 ? -17.245 1.561 20.920 1.00 78.12 133 GLN A C 1
ATOM 1023 O O . GLN A 1 133 ? -17.346 2.573 21.609 1.00 78.12 133 GLN A O 1
ATOM 1028 N N . VAL A 1 134 ? -18.105 0.549 21.001 1.00 74.94 134 VAL A N 1
ATOM 1029 C CA . VAL A 1 134 ? -19.189 0.494 21.983 1.00 74.94 134 VAL A CA 1
ATOM 1030 C C . VAL A 1 134 ? -18.925 -0.691 22.899 1.00 74.94 134 VAL A C 1
ATOM 1032 O O . VAL A 1 134 ? -18.916 -1.832 22.444 1.00 74.94 134 VAL A O 1
ATOM 1035 N N . ALA A 1 135 ? -18.696 -0.418 24.179 1.00 77.44 135 ALA A N 1
ATOM 1036 C CA . ALA A 1 135 ? -18.607 -1.426 25.225 1.00 77.44 135 ALA A CA 1
ATOM 1037 C C . ALA A 1 135 ? -19.820 -1.296 26.149 1.00 77.44 135 ALA A C 1
ATOM 1039 O O . ALA A 1 135 ? -20.171 -0.204 26.599 1.00 77.44 135 ALA A O 1
ATOM 1040 N N . ALA A 1 136 ? -20.474 -2.413 26.441 1.00 69.75 136 ALA A N 1
ATOM 1041 C CA . ALA A 1 136 ? -21.595 -2.440 27.362 1.00 69.75 136 ALA A CA 1
ATOM 1042 C C . ALA A 1 136 ? -21.559 -3.705 28.214 1.00 69.75 136 ALA A C 1
ATOM 1044 O O . ALA A 1 136 ? -21.184 -4.773 27.733 1.00 69.75 136 ALA A O 1
ATOM 1045 N N . GLY A 1 137 ? -21.972 -3.587 29.471 1.00 74.75 137 GLY A N 1
ATOM 1046 C CA . GLY A 1 137 ? -22.016 -4.705 30.408 1.00 74.75 137 GLY A CA 1
ATOM 1047 C C . GLY A 1 137 ? -21.701 -4.257 31.826 1.00 74.75 137 GLY A C 1
ATOM 1048 O O . GLY A 1 137 ? -21.637 -3.071 32.114 1.00 74.75 137 GLY A O 1
ATOM 1049 N N . LEU A 1 138 ? -21.498 -5.200 32.741 1.00 72.31 138 LEU A N 1
ATOM 1050 C CA . LEU A 1 138 ? -21.177 -4.856 34.129 1.00 72.31 138 LEU A CA 1
ATOM 1051 C C . LEU A 1 138 ? -19.771 -4.236 34.258 1.00 72.31 138 LEU A C 1
ATOM 1053 O O . LEU A 1 138 ? -19.588 -3.275 35.006 1.00 72.31 138 LEU A O 1
ATOM 1057 N N . ALA A 1 139 ? -18.821 -4.750 33.472 1.00 74.69 139 ALA A N 1
ATOM 1058 C CA . ALA A 1 139 ? -17.481 -4.208 33.294 1.00 74.69 139 ALA A CA 1
ATOM 1059 C C . ALA A 1 139 ? -17.164 -4.117 31.793 1.00 74.69 139 ALA A C 1
ATOM 1061 O O . ALA A 1 139 ? -17.188 -5.132 31.095 1.00 74.69 139 ALA A O 1
ATOM 1062 N N . GLY A 1 140 ? -16.899 -2.909 31.299 1.00 76.88 140 GLY A N 1
ATOM 1063 C CA . GLY A 1 140 ? -16.536 -2.642 29.910 1.00 76.88 140 GLY A CA 1
ATOM 1064 C C . GLY A 1 140 ? -15.116 -2.096 29.804 1.00 76.88 140 GLY A C 1
ATOM 1065 O O . GLY A 1 140 ? -14.700 -1.261 30.607 1.00 76.88 140 GLY A O 1
ATOM 1066 N N . GLN A 1 141 ? -14.371 -2.533 28.791 1.00 77.69 141 GLN A N 1
ATOM 1067 C CA . GLN A 1 141 ? -13.079 -1.941 28.465 1.00 77.69 141 GLN A CA 1
ATOM 1068 C C . GLN A 1 141 ? -12.998 -1.646 26.975 1.00 77.69 141 GLN A C 1
ATOM 1070 O O . GLN A 1 141 ? -13.305 -2.497 26.141 1.00 77.69 141 GLN A O 1
ATOM 1075 N N . THR A 1 142 ? -12.561 -0.437 26.652 1.00 75.56 142 THR A N 1
ATOM 1076 C CA . THR A 1 142 ? -12.252 -0.018 25.290 1.00 75.56 142 THR A CA 1
ATOM 1077 C C . THR A 1 142 ? -10.764 0.271 25.191 1.00 75.56 142 THR A C 1
ATOM 1079 O O . THR A 1 142 ? -10.184 1.007 25.994 1.00 75.56 142 THR A O 1
ATOM 1082 N N . VAL A 1 143 ? -10.130 -0.362 24.210 1.00 72.75 143 VAL A N 1
ATOM 1083 C CA . VAL A 1 143 ? -8.679 -0.374 24.068 1.00 72.75 143 VAL A CA 1
ATOM 1084 C C . VAL A 1 143 ? -8.316 0.141 22.685 1.00 72.75 143 VAL A C 1
ATOM 1086 O O . VAL A 1 143 ? -8.861 -0.322 21.678 1.00 72.75 143 VAL A O 1
ATOM 1089 N N . ASP A 1 144 ? -7.404 1.105 22.650 1.00 76.44 144 ASP A N 1
ATOM 1090 C CA . ASP A 1 144 ? -6.761 1.566 21.429 1.00 76.44 144 ASP A CA 1
ATOM 1091 C C . ASP A 1 144 ? -5.243 1.397 21.528 1.00 76.44 144 ASP A C 1
ATOM 1093 O O . ASP A 1 144 ? -4.620 1.879 22.475 1.00 76.44 144 ASP A O 1
ATOM 1097 N N . GLY A 1 145 ? -4.670 0.715 20.538 1.00 73.94 145 GLY A N 1
ATOM 1098 C CA . GLY A 1 145 ? -3.266 0.314 20.513 1.00 73.94 145 GLY A CA 1
ATOM 1099 C C . GLY A 1 145 ? -3.057 -1.189 20.717 1.00 73.94 145 GLY A C 1
ATOM 1100 O O . GLY A 1 145 ? -3.973 -1.991 20.519 1.00 73.94 145 GLY A O 1
ATOM 1101 N N . SER A 1 146 ? -1.822 -1.590 21.027 1.00 69.75 146 SER A N 1
ATOM 1102 C CA . SER A 1 146 ? -1.409 -2.999 21.079 1.00 69.75 146 SER A CA 1
ATOM 1103 C C . SER A 1 146 ? -0.619 -3.353 22.346 1.00 69.75 146 SER A C 1
ATOM 1105 O O . SER A 1 146 ? -0.161 -2.485 23.090 1.00 69.75 146 SER A O 1
ATOM 1107 N N . GLY A 1 147 ? -0.488 -4.656 22.620 1.00 72.31 147 GLY A N 1
ATOM 1108 C CA . GLY A 1 147 ? 0.285 -5.165 23.763 1.00 72.31 147 GLY A CA 1
ATOM 1109 C C . GLY A 1 147 ? -0.391 -4.992 25.128 1.00 72.31 147 GLY A C 1
ATOM 1110 O O . GLY A 1 147 ? 0.261 -5.121 26.160 1.00 72.31 147 GLY A O 1
ATOM 1111 N N . HIS A 1 148 ? -1.686 -4.678 25.155 1.00 73.50 148 HIS A N 1
ATOM 1112 C CA . HIS A 1 148 ? -2.417 -4.476 26.400 1.00 73.50 148 HIS A CA 1
ATOM 1113 C C . HIS A 1 148 ? -2.684 -5.791 27.126 1.00 73.50 148 HIS A C 1
ATOM 1115 O O . HIS A 1 148 ? -3.121 -6.772 26.525 1.00 73.50 148 HIS A O 1
ATOM 1121 N N . GLU A 1 149 ? -2.479 -5.780 28.437 1.00 79.06 149 GLU A N 1
ATOM 1122 C CA . GLU A 1 149 ? -2.762 -6.906 29.318 1.00 79.06 149 GLU A CA 1
ATOM 1123 C C . GLU A 1 149 ? -3.796 -6.457 30.350 1.00 79.06 149 GLU A C 1
ATOM 1125 O O . GLU A 1 149 ? -3.555 -5.514 31.107 1.00 79.06 149 GLU A O 1
ATOM 1130 N N . THR A 1 150 ? -4.959 -7.111 30.372 1.00 77.12 150 THR A N 1
ATOM 1131 C CA . THR A 1 150 ? -6.023 -6.774 31.323 1.00 77.12 150 THR A CA 1
ATOM 1132 C C . THR A 1 150 ? -6.380 -7.968 32.185 1.00 77.12 150 THR A C 1
ATOM 1134 O O . THR A 1 150 ? -6.739 -9.030 31.681 1.00 77.12 150 THR A O 1
ATOM 1137 N N . HIS A 1 151 ? -6.317 -7.757 33.496 1.00 81.50 151 HIS A N 1
ATOM 1138 C CA . HIS A 1 151 ? -6.705 -8.719 34.518 1.00 81.50 151 HIS A CA 1
ATOM 1139 C C . HIS A 1 151 ? -7.987 -8.244 35.196 1.00 81.50 151 HIS A C 1
ATOM 1141 O O . HIS A 1 151 ? -7.982 -7.247 35.918 1.00 81.50 151 HIS A O 1
ATOM 1147 N N . LEU A 1 152 ? -9.092 -8.954 34.967 1.00 80.25 152 LEU A N 1
ATOM 1148 C CA . LEU A 1 152 ? -10.370 -8.686 35.622 1.00 80.25 152 LEU A CA 1
ATOM 1149 C C . LEU A 1 152 ? -10.614 -9.719 36.725 1.00 80.25 152 LEU A C 1
ATOM 1151 O O . LEU A 1 152 ? -10.853 -10.894 36.451 1.00 80.25 152 LEU A O 1
ATOM 1155 N N . HIS A 1 153 ? -10.603 -9.266 37.974 1.00 82.06 153 HIS A N 1
ATO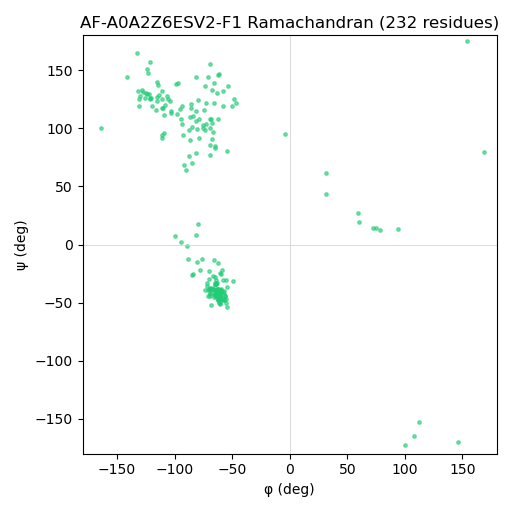M 1156 C CA . HIS A 1 153 ? -11.037 -10.054 39.120 1.00 82.06 153 HIS A CA 1
ATOM 1157 C C . HIS A 1 153 ? -12.505 -9.747 39.397 1.00 82.06 153 HIS A C 1
ATOM 1159 O O . HIS A 1 153 ? -12.838 -8.687 39.928 1.00 82.06 153 HIS A O 1
ATOM 1165 N N . PHE A 1 154 ? -13.384 -10.669 39.018 1.00 81.31 154 PHE A N 1
ATOM 1166 C CA . PHE A 1 154 ? -14.823 -10.513 39.179 1.00 81.31 154 PHE A CA 1
ATOM 1167 C C . PHE A 1 154 ? -15.338 -11.342 40.361 1.00 81.31 154 PHE A C 1
ATOM 1169 O O . PHE A 1 154 ? -15.304 -12.569 40.322 1.00 81.31 154 PHE A O 1
ATOM 1176 N N . ASN A 1 155 ? -15.836 -10.659 41.393 1.00 85.56 155 ASN A N 1
ATOM 1177 C CA . ASN A 1 155 ? -16.484 -11.258 42.557 1.00 85.56 155 ASN A CA 1
ATOM 1178 C C . ASN A 1 155 ? -17.984 -10.924 42.528 1.00 85.56 155 ASN A C 1
ATOM 1180 O O . ASN A 1 155 ? -18.367 -9.848 43.000 1.00 85.56 155 ASN A O 1
ATOM 1184 N N . PRO A 1 156 ? -18.836 -11.800 41.966 1.00 79.88 156 PRO A N 1
ATOM 1185 C CA . PRO A 1 156 ? -20.236 -11.477 41.745 1.00 79.88 156 PRO A CA 1
ATOM 1186 C C . PRO A 1 156 ? -20.992 -11.179 43.045 1.00 79.88 156 PRO A C 1
ATOM 1188 O O . PRO A 1 156 ? -20.744 -11.784 44.090 1.00 79.88 156 PRO A O 1
ATOM 1191 N N . THR A 1 157 ? -21.961 -10.274 42.962 1.00 84.88 157 THR A N 1
ATOM 1192 C CA . THR A 1 157 ? -22.910 -9.948 44.030 1.00 84.88 157 THR A CA 1
ATOM 1193 C C . THR A 1 157 ? -24.349 -10.176 43.571 1.00 84.88 157 THR A C 1
ATOM 1195 O O . THR A 1 157 ? -24.653 -10.101 42.384 1.00 84.88 157 THR A O 1
ATOM 1198 N N . GLU A 1 158 ? -25.280 -10.377 44.509 1.00 86.12 158 GLU A N 1
ATOM 1199 C CA . GLU A 1 158 ? -26.713 -10.516 44.185 1.00 86.12 158 GLU A CA 1
ATOM 1200 C C . GLU A 1 158 ? -27.292 -9.287 43.451 1.00 86.12 158 GLU A C 1
ATOM 1202 O O . GLU A 1 158 ? -28.295 -9.392 42.746 1.00 86.12 158 GLU A O 1
ATOM 1207 N N . ARG A 1 159 ? -26.648 -8.116 43.576 1.00 84.06 159 ARG A N 1
ATOM 1208 C CA . ARG A 1 159 ? -27.062 -6.873 42.904 1.00 84.06 159 ARG A CA 1
ATOM 1209 C C . ARG A 1 159 ? -26.609 -6.783 41.450 1.00 84.06 159 ARG A C 1
ATOM 1211 O O . ARG A 1 159 ? -27.140 -5.955 40.711 1.00 84.06 159 ARG A O 1
ATOM 1218 N N . ASP A 1 160 ? -25.674 -7.621 41.017 1.00 81.56 160 ASP A N 1
ATOM 1219 C CA . ASP A 1 160 ? -25.073 -7.518 39.685 1.00 81.56 160 ASP A CA 1
ATOM 1220 C C . ASP A 1 160 ? -26.099 -7.742 38.570 1.00 81.56 160 ASP A C 1
ATOM 1222 O O . ASP A 1 160 ? -26.045 -7.075 37.540 1.00 81.56 160 ASP A O 1
ATOM 1226 N N . HIS A 1 161 ? -27.097 -8.601 38.796 1.00 80.38 161 HIS A N 1
ATOM 1227 C CA . HIS A 1 161 ? -28.199 -8.798 37.851 1.00 80.38 161 HIS A CA 1
ATOM 1228 C C . HIS A 1 161 ? -29.045 -7.533 37.660 1.00 80.38 161 HIS A C 1
ATOM 1230 O O . HIS A 1 161 ? -29.439 -7.221 36.536 1.00 80.38 161 HIS A O 1
ATOM 1236 N N . GLN A 1 162 ? -29.305 -6.788 38.739 1.00 86.50 162 GLN A N 1
ATOM 1237 C CA . GLN A 1 162 ? -30.052 -5.529 38.671 1.00 86.50 162 GLN A CA 1
ATOM 1238 C C . GLN A 1 162 ? -29.227 -4.454 37.959 1.00 86.50 162 GLN A C 1
ATOM 1240 O O . GLN A 1 162 ? -29.738 -3.774 37.072 1.00 86.50 162 GLN A O 1
ATOM 1245 N N . LEU A 1 163 ? -27.936 -4.351 38.288 1.00 81.25 163 LEU A N 1
ATOM 1246 C CA . LEU A 1 163 ? -27.014 -3.410 37.648 1.00 81.25 163 LEU A CA 1
ATOM 1247 C C . LEU A 1 163 ? -26.845 -3.697 36.154 1.00 81.25 163 LEU A C 1
ATOM 1249 O O . LEU A 1 163 ? -26.849 -2.769 35.345 1.00 81.25 163 LEU A O 1
ATOM 1253 N N . LEU A 1 164 ? -26.751 -4.969 35.766 1.00 81.31 164 LEU A N 1
ATOM 1254 C CA . LEU A 1 164 ? -26.689 -5.363 34.362 1.00 81.31 164 LEU A CA 1
ATOM 1255 C C . LEU A 1 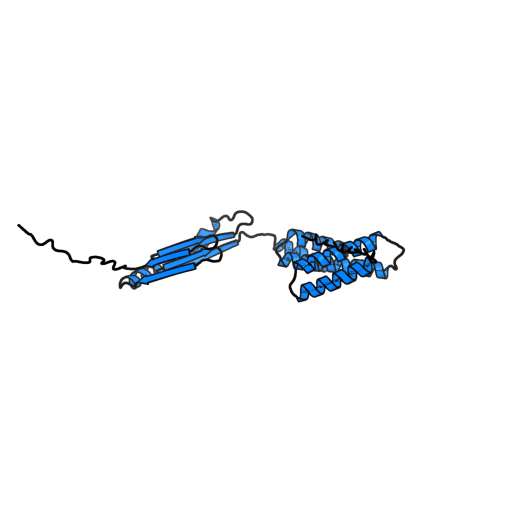164 ? -27.986 -5.002 33.628 1.00 81.31 164 LEU A C 1
ATOM 1257 O O . LEU A 1 164 ? -27.928 -4.432 32.540 1.00 81.31 164 LEU A O 1
ATOM 1261 N N . ALA A 1 165 ? -29.146 -5.286 34.226 1.00 84.12 165 ALA A N 1
ATOM 1262 C CA . ALA A 1 165 ? -30.439 -4.951 33.633 1.00 84.12 165 ALA A CA 1
ATOM 1263 C C . ALA A 1 165 ? -30.607 -3.435 33.429 1.00 84.12 165 ALA A C 1
ATOM 1265 O O . ALA A 1 165 ? -31.078 -3.011 32.375 1.00 84.12 165 ALA A O 1
ATOM 1266 N N . GLU A 1 166 ? -30.185 -2.616 34.396 1.00 84.12 166 GLU A N 1
ATOM 1267 C CA . GLU A 1 166 ? -30.177 -1.155 34.256 1.00 84.12 166 GLU A CA 1
ATOM 1268 C C . GLU A 1 166 ? -29.170 -0.675 33.207 1.00 84.12 166 GLU A C 1
ATOM 1270 O O . GLU A 1 166 ? -29.484 0.208 32.411 1.00 84.12 166 GLU A O 1
ATOM 1275 N N . THR A 1 167 ? -27.995 -1.302 33.123 1.00 80.00 167 THR A N 1
ATOM 1276 C CA . THR A 1 167 ? -26.993 -0.962 32.102 1.00 80.00 167 THR A CA 1
ATOM 1277 C C . THR A 1 167 ? -27.520 -1.226 30.692 1.00 80.00 167 THR A C 1
ATOM 1279 O O . THR A 1 167 ? -27.337 -0.398 29.805 1.00 80.00 167 THR A O 1
ATOM 1282 N N . ILE A 1 168 ? -28.219 -2.347 30.478 1.00 80.19 168 ILE A N 1
ATOM 1283 C CA . ILE A 1 168 ? -28.829 -2.679 29.181 1.00 80.19 168 ILE A CA 1
ATOM 1284 C C . ILE A 1 168 ? -29.860 -1.616 28.777 1.00 80.19 168 ILE A C 1
ATOM 1286 O O . ILE A 1 168 ? -29.887 -1.207 27.620 1.00 80.19 168 ILE A O 1
ATOM 1290 N N . LYS A 1 169 ? -30.667 -1.116 29.724 1.00 85.00 169 LYS A N 1
ATOM 1291 C CA . LYS A 1 169 ? -31.633 -0.033 29.461 1.00 85.00 169 LYS A CA 1
ATOM 1292 C C . LYS A 1 169 ? -30.961 1.292 29.093 1.00 85.00 169 LYS A C 1
ATOM 1294 O O . LYS A 1 169 ? -31.573 2.103 28.406 1.00 85.00 169 LYS A O 1
ATOM 1299 N N . GLN A 1 170 ? -29.736 1.519 29.567 1.00 82.31 170 GLN A N 1
ATOM 1300 C CA . GLN A 1 170 ? -28.968 2.745 29.339 1.00 82.31 170 GLN A CA 1
ATOM 1301 C C . GLN A 1 170 ? -28.010 2.657 28.143 1.00 82.31 170 GLN A C 1
ATOM 1303 O O . GLN A 1 170 ? -27.281 3.617 27.890 1.00 82.31 170 GLN A O 1
ATOM 1308 N N . GLN A 1 171 ? -27.987 1.541 27.403 1.00 80.81 171 GLN A N 1
ATOM 1309 C CA . GLN A 1 171 ? -27.122 1.422 26.233 1.00 80.81 171 GLN A CA 1
ATOM 1310 C C . GLN A 1 171 ? -27.439 2.526 25.213 1.00 80.81 171 GLN A C 1
ATOM 1312 O O . GLN A 1 171 ? -28.609 2.744 24.881 1.00 80.81 171 GLN A O 1
ATOM 1317 N N . PRO A 1 172 ? -26.417 3.227 24.696 1.00 80.44 172 PRO A N 1
ATOM 1318 C CA . PRO A 1 172 ? -26.628 4.260 23.702 1.00 80.44 172 PRO A CA 1
ATOM 1319 C C . PRO A 1 172 ? -27.221 3.629 22.446 1.00 80.44 172 PRO A C 1
ATOM 1321 O O . PRO A 1 172 ? -26.710 2.636 21.922 1.00 80.44 172 PRO A O 1
ATOM 1324 N N . THR A 1 173 ? -28.305 4.217 21.949 1.00 84.12 173 THR A N 1
ATOM 1325 C CA . THR A 1 173 ? -28.885 3.789 20.679 1.00 84.12 173 THR A CA 1
ATOM 1326 C C . THR A 1 173 ? -27.955 4.171 19.532 1.00 84.12 173 THR A C 1
ATOM 1328 O O . THR A 1 173 ? -27.186 5.135 19.618 1.00 84.12 173 THR A O 1
ATOM 1331 N N . LEU A 1 174 ? -28.060 3.447 18.416 1.00 73.62 174 LEU A N 1
ATOM 1332 C CA . LEU A 1 174 ? -27.334 3.794 17.195 1.00 73.62 174 LEU A CA 1
ATOM 1333 C C . LEU A 1 174 ? -27.611 5.248 16.777 1.00 73.62 174 LEU A C 1
ATOM 1335 O O . LEU A 1 174 ? -26.701 5.946 16.348 1.00 73.62 174 LEU A O 1
ATOM 1339 N N . GLU A 1 175 ? -28.837 5.734 16.971 1.00 82.62 175 GLU A N 1
ATOM 1340 C CA . GLU A 1 175 ? -29.213 7.123 16.691 1.00 82.62 175 GLU A CA 1
ATOM 1341 C C . GLU A 1 175 ? -28.472 8.130 17.582 1.00 82.62 175 GLU A C 1
ATOM 1343 O O . GLU A 1 175 ? -27.958 9.125 17.074 1.00 82.62 175 GLU A O 1
ATOM 1348 N N . MET A 1 176 ? -28.348 7.864 18.889 1.00 81.50 176 MET A N 1
ATOM 1349 C CA . MET A 1 176 ? -27.572 8.716 19.802 1.00 81.50 176 MET A CA 1
ATOM 1350 C C . MET A 1 176 ? -26.089 8.753 19.424 1.00 81.50 176 MET A C 1
ATOM 1352 O O . MET A 1 176 ? -25.472 9.819 19.448 1.00 81.50 176 MET A O 1
ATOM 1356 N N . ILE A 1 177 ? -25.528 7.601 19.044 1.00 80.31 177 ILE A N 1
ATOM 1357 C CA . ILE A 1 177 ? -24.144 7.482 18.573 1.00 80.31 177 ILE A CA 1
ATOM 1358 C C . ILE A 1 177 ? -23.957 8.322 17.308 1.00 80.31 177 ILE A C 1
ATOM 1360 O O . ILE A 1 177 ? -23.060 9.163 17.243 1.00 80.31 177 ILE A O 1
ATOM 1364 N N . MET A 1 178 ? -24.844 8.152 16.326 1.00 77.44 178 MET A N 1
ATOM 1365 C CA . MET A 1 178 ? -24.780 8.869 15.053 1.00 77.44 178 MET A CA 1
ATOM 1366 C C . MET A 1 178 ? -24.985 10.377 15.223 1.00 77.44 178 MET A C 1
ATOM 1368 O O . MET A 1 178 ? -24.342 11.158 14.528 1.00 77.44 178 MET A O 1
ATOM 1372 N N . ALA A 1 179 ? -25.803 10.809 16.185 1.00 83.31 179 ALA A N 1
ATOM 1373 C CA . ALA A 1 179 ? -25.987 12.223 16.514 1.00 83.31 179 ALA A CA 1
ATOM 1374 C C . ALA A 1 179 ? -24.755 12.864 17.186 1.00 83.31 179 ALA A C 1
ATOM 1376 O O . ALA A 1 179 ? -24.588 14.086 17.133 1.00 83.31 179 ALA A O 1
ATOM 1377 N N . ALA A 1 180 ? -23.881 12.070 17.813 1.00 76.56 180 ALA A N 1
ATOM 1378 C CA . ALA A 1 180 ? -22.654 12.552 18.447 1.00 76.56 180 ALA A CA 1
ATOM 1379 C C . ALA A 1 180 ? -21.475 12.686 17.462 1.00 76.56 180 ALA A C 1
ATOM 1381 O O . ALA A 1 180 ? -20.607 13.538 17.665 1.00 76.56 180 ALA A O 1
ATOM 1382 N N . LEU A 1 181 ? -21.466 11.906 16.373 1.00 73.19 181 LEU A N 1
ATOM 1383 C CA . LEU A 1 181 ? -20.384 11.878 15.377 1.00 73.19 181 LEU A CA 1
ATOM 1384 C C . LEU A 1 181 ? -20.064 13.223 14.700 1.00 73.19 181 LEU A C 1
ATOM 1386 O O . LEU A 1 181 ? -18.880 13.524 14.569 1.00 73.19 181 LEU A O 1
ATOM 1390 N N . PRO A 1 182 ? -21.032 14.086 14.321 1.00 68.62 182 PRO A N 1
ATOM 1391 C CA . PRO A 1 182 ? -20.736 15.351 13.641 1.00 68.62 182 PRO A CA 1
ATOM 1392 C C . PRO A 1 182 ? -19.886 16.327 14.468 1.00 68.62 182 PRO A C 1
ATOM 1394 O O . PRO A 1 182 ? -19.359 17.299 13.930 1.00 68.62 182 PRO A O 1
ATOM 1397 N N . LYS A 1 183 ? -19.771 16.103 15.785 1.00 68.19 183 LYS A N 1
ATOM 1398 C CA . LYS A 1 183 ? -18.969 16.930 16.700 1.00 68.19 183 LYS A CA 1
ATOM 1399 C C . LYS A 1 183 ? -17.516 16.471 16.799 1.00 68.19 183 LYS A C 1
ATOM 1401 O O . LYS A 1 183 ? -16.684 17.201 17.333 1.00 68.19 183 LYS A O 1
ATOM 1406 N N . VAL A 1 184 ? -17.213 15.285 16.286 1.00 66.31 184 VAL A N 1
ATOM 1407 C CA . VAL A 1 184 ? -15.889 14.681 16.335 1.00 66.31 184 VAL A CA 1
ATOM 1408 C C . VAL A 1 184 ? -15.162 15.068 15.056 1.00 66.31 184 VAL A C 1
ATOM 1410 O O . VAL A 1 184 ? -15.335 14.454 14.009 1.00 66.31 184 VAL A O 1
ATOM 1413 N N . ARG A 1 185 ? -14.378 16.144 15.126 1.00 58.69 185 ARG A N 1
ATOM 1414 C CA . ARG A 1 185 ? -13.432 16.476 14.059 1.00 58.69 185 ARG A CA 1
ATOM 1415 C C . ARG A 1 185 ? -12.196 15.623 14.277 1.00 58.69 185 ARG A C 1
ATOM 1417 O O . ARG A 1 185 ? -11.518 15.840 15.283 1.00 58.69 185 ARG A O 1
ATOM 1424 N N . ALA A 1 186 ? -11.885 14.700 13.369 1.00 58.25 186 ALA A N 1
ATOM 1425 C CA . ALA A 1 186 ? -10.515 14.223 13.361 1.00 58.25 186 ALA A CA 1
ATOM 1426 C C . ALA A 1 186 ? -9.631 15.352 12.819 1.00 58.25 186 ALA A C 1
ATOM 1428 O O . ALA A 1 186 ? -10.038 16.166 11.986 1.00 58.25 186 ALA A O 1
ATOM 1429 N N . GLY A 1 187 ? -8.424 15.463 13.363 1.00 56.62 187 GLY A N 1
ATOM 1430 C CA . GLY A 1 187 ? -7.388 16.212 12.668 1.00 56.62 187 GLY A CA 1
ATOM 1431 C C . GLY A 1 187 ? -7.114 15.519 11.335 1.00 56.62 187 GLY A C 1
ATOM 1432 O O . GLY A 1 187 ? -7.190 14.297 11.265 1.00 56.62 187 GLY A O 1
ATOM 1433 N N . LYS A 1 188 ? -6.790 16.289 10.295 1.00 58.72 188 LYS A N 1
ATOM 1434 C CA . LYS A 1 188 ? -6.435 15.758 8.975 1.00 58.72 188 LYS A CA 1
ATOM 1435 C C . LYS A 1 188 ? -5.359 14.668 9.119 1.00 58.72 188 LYS A C 1
ATOM 1437 O O . LYS A 1 188 ? -4.287 14.957 9.650 1.00 58.72 188 LYS A O 1
ATOM 1442 N N . GLY A 1 189 ? -5.670 13.444 8.692 1.00 59.31 189 GLY A N 1
ATOM 1443 C CA . GLY A 1 189 ? -4.788 12.273 8.808 1.00 59.31 189 GLY A CA 1
ATOM 1444 C C . GLY A 1 189 ? -4.731 11.619 10.193 1.00 59.31 189 GLY A C 1
ATOM 1445 O O . GLY A 1 189 ? -3.862 10.794 10.461 1.00 59.31 189 GLY A O 1
ATOM 1446 N N . GLY A 1 190 ? -5.643 11.983 11.096 1.00 60.88 190 GLY A N 1
ATOM 1447 C CA . GLY A 1 190 ? -5.783 11.382 12.416 1.00 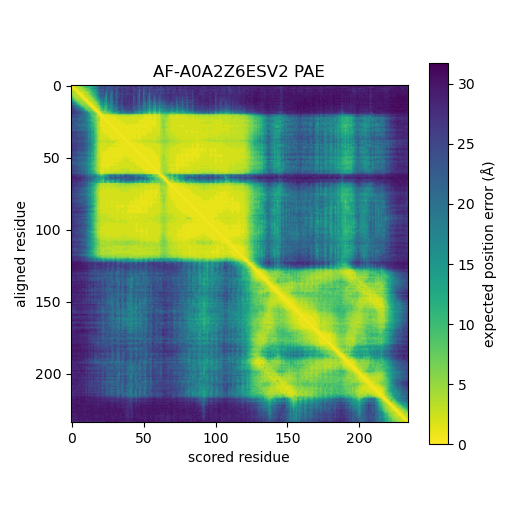60.88 190 GLY A CA 1
ATOM 1448 C C . GLY A 1 190 ? -6.872 10.312 12.450 1.00 60.88 190 GLY A C 1
ATOM 1449 O O . GLY A 1 190 ? -7.974 10.502 11.935 1.00 60.88 190 GLY A O 1
ATOM 1450 N N . ARG A 1 191 ? -6.599 9.201 13.137 1.00 67.81 191 ARG A N 1
ATOM 1451 C CA . ARG A 1 191 ? -7.636 8.262 13.573 1.00 67.81 191 ARG A CA 1
ATOM 1452 C C . ARG A 1 191 ? -8.288 8.822 14.832 1.00 67.81 191 ARG A C 1
ATOM 1454 O O . ARG A 1 191 ? -7.597 9.096 15.810 1.00 67.81 191 ARG A O 1
ATOM 1461 N N . THR A 1 192 ? -9.607 8.996 14.820 1.00 68.69 192 THR A N 1
ATOM 1462 C CA . THR A 1 192 ? -10.348 9.380 16.027 1.00 68.69 192 THR A CA 1
ATOM 1463 C C . THR A 1 192 ? -11.160 8.202 16.518 1.00 68.69 192 THR A C 1
ATOM 1465 O O . THR A 1 192 ? -12.028 7.697 15.812 1.00 68.69 192 THR A O 1
ATOM 1468 N N . VAL A 1 193 ? -10.895 7.761 17.742 1.00 70.06 193 VAL A N 1
ATOM 1469 C CA . VAL A 1 193 ? -11.684 6.705 18.369 1.00 70.06 193 VAL A CA 1
ATOM 1470 C C . VAL A 1 193 ? -12.757 7.352 19.235 1.00 70.06 193 VAL A C 1
ATOM 1472 O O . VAL A 1 193 ? -12.451 8.048 20.201 1.00 70.06 193 VAL A O 1
ATOM 1475 N N . VAL A 1 194 ? -14.022 7.135 18.887 1.00 74.31 194 VAL A N 1
ATOM 1476 C CA . VAL A 1 194 ? -15.163 7.549 19.708 1.00 74.31 194 VAL A CA 1
ATOM 1477 C C . VAL A 1 194 ? -15.611 6.335 20.495 1.00 74.31 194 VAL A C 1
ATOM 1479 O O . VAL A 1 194 ? -16.095 5.355 19.928 1.00 74.31 194 VAL A O 1
ATOM 1482 N N . GLN A 1 195 ? -15.416 6.391 21.806 1.00 73.88 195 GLN A N 1
ATOM 1483 C CA . GLN A 1 195 ? -15.726 5.282 22.692 1.00 73.88 195 GLN A CA 1
ATOM 1484 C C . GLN A 1 195 ? -16.990 5.588 23.487 1.00 73.88 195 GLN A C 1
ATOM 1486 O O . GLN A 1 195 ? -17.076 6.605 24.172 1.00 73.88 195 GLN A O 1
ATOM 1491 N N . PHE A 1 196 ? -17.961 4.686 23.406 1.00 75.25 196 PHE A N 1
ATOM 1492 C CA . PHE A 1 196 ? -19.143 4.685 24.250 1.00 75.25 196 PHE A CA 1
ATOM 1493 C C . PHE A 1 196 ? -19.042 3.496 25.189 1.00 75.25 196 PHE A C 1
ATOM 1495 O O . PHE A 1 196 ? -19.020 2.351 24.741 1.00 75.25 196 PHE A O 1
ATOM 1502 N N . SER A 1 197 ? -18.976 3.759 26.486 1.00 74.44 197 SER A N 1
ATOM 1503 C CA . SER A 1 197 ? -18.939 2.713 27.496 1.00 74.44 197 SER A CA 1
ATOM 1504 C C . SER A 1 197 ? -20.111 2.882 28.458 1.00 74.44 197 SER A C 1
ATOM 1506 O O . SER A 1 197 ? -20.393 3.979 28.940 1.00 74.44 197 SER A O 1
ATOM 1508 N N . THR A 1 198 ? -20.849 1.797 28.683 1.00 69.81 198 THR A N 1
ATOM 1509 C CA . THR A 1 198 ? -21.958 1.747 29.645 1.00 69.81 198 THR A CA 1
ATOM 1510 C C . THR A 1 198 ? -21.763 0.557 30.561 1.00 69.81 198 THR A C 1
ATOM 1512 O O . THR A 1 198 ? -21.436 -0.539 30.113 1.00 69.81 198 THR A O 1
ATOM 1515 N N . GLY A 1 199 ? -21.920 0.784 31.860 1.00 73.06 199 GLY A N 1
ATOM 1516 C CA . GLY A 1 199 ? -21.609 -0.227 32.855 1.00 73.06 199 GLY A CA 1
ATOM 1517 C C . GLY A 1 199 ? -21.250 0.364 34.194 1.00 73.06 199 GLY A C 1
ATOM 1518 O O . GLY A 1 199 ? -21.144 1.580 34.350 1.00 73.06 199 GLY A O 1
ATOM 1519 N N . ALA A 1 200 ? -21.062 -0.522 35.160 1.00 71.19 200 ALA A N 1
ATOM 1520 C CA . ALA A 1 200 ? -20.764 -0.144 36.527 1.00 71.19 200 ALA A CA 1
ATOM 1521 C C . ALA A 1 200 ? -19.251 0.112 36.730 1.00 71.19 200 ALA A C 1
ATOM 1523 O O . ALA A 1 200 ? -18.874 0.941 37.556 1.00 71.19 200 ALA A O 1
ATOM 1524 N N . ALA A 1 201 ? -18.396 -0.508 35.906 1.00 74.94 201 ALA A N 1
ATOM 1525 C CA . ALA A 1 201 ? -16.995 -0.132 35.713 1.00 74.94 201 ALA A CA 1
ATOM 1526 C C . ALA A 1 201 ? -16.668 -0.016 34.221 1.00 74.94 201 ALA A C 1
ATOM 1528 O O . ALA A 1 201 ? -16.846 -0.973 33.472 1.00 74.94 201 ALA A O 1
ATOM 1529 N N . ASN A 1 202 ? -16.150 1.137 33.797 1.00 74.94 202 ASN A N 1
ATOM 1530 C CA . ASN A 1 202 ? -15.704 1.354 32.425 1.00 74.94 202 ASN A CA 1
ATOM 1531 C C . ASN A 1 202 ? -14.278 1.887 32.413 1.00 74.94 202 ASN A C 1
ATOM 1533 O O . ASN A 1 202 ? -13.967 2.838 33.131 1.00 74.94 202 ASN A O 1
ATOM 1537 N N . ILE A 1 203 ? -13.423 1.277 31.594 1.00 78.19 203 ILE A N 1
ATOM 1538 C CA . ILE A 1 203 ? -12.024 1.678 31.460 1.00 78.19 203 ILE A CA 1
ATOM 1539 C C . ILE A 1 203 ? -11.710 1.940 29.992 1.00 78.19 203 ILE A C 1
ATOM 1541 O O . ILE A 1 203 ? -11.894 1.077 29.137 1.00 78.19 203 ILE A O 1
ATOM 1545 N N . THR A 1 204 ? -11.185 3.130 29.730 1.00 76.62 204 THR A N 1
ATOM 1546 C CA . THR A 1 204 ? -10.608 3.506 28.442 1.00 76.62 204 THR A CA 1
ATOM 1547 C C . THR A 1 204 ? -9.094 3.497 28.572 1.00 76.62 204 THR A C 1
ATOM 1549 O O . THR A 1 204 ? -8.539 4.205 29.412 1.00 76.62 204 THR A O 1
ATOM 1552 N N . THR A 1 205 ? -8.421 2.723 27.726 1.00 77.12 205 THR A N 1
ATOM 1553 C CA . THR A 1 205 ? -6.955 2.715 27.630 1.00 77.12 205 THR A CA 1
ATOM 1554 C C . THR A 1 205 ? -6.516 2.983 26.199 1.00 77.12 205 THR A C 1
ATOM 1556 O O . THR A 1 205 ? -6.985 2.317 25.279 1.00 77.12 205 THR A O 1
ATOM 1559 N N . SER A 1 206 ? -5.592 3.926 26.026 1.00 75.19 206 SER A N 1
ATOM 1560 C CA . SER A 1 206 ? -4.938 4.243 24.752 1.00 75.19 206 SER A CA 1
ATOM 1561 C C . SER A 1 206 ? -3.417 4.146 24.890 1.00 75.19 206 SER A C 1
ATOM 1563 O O . SER A 1 206 ? -2.884 4.418 25.970 1.00 75.19 206 SER A O 1
ATOM 1565 N N . GLY A 1 207 ? -2.707 3.816 2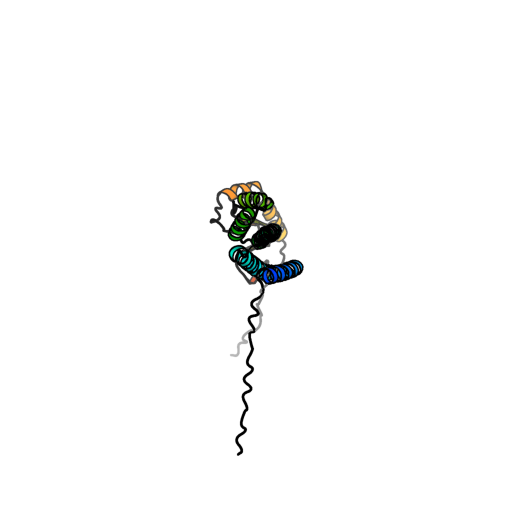3.814 1.00 77.00 207 GLY A N 1
ATOM 1566 C CA . GLY A 1 207 ? -1.238 3.759 23.778 1.00 77.00 207 GLY A CA 1
ATOM 1567 C C . GLY A 1 207 ? -0.727 2.333 23.599 1.00 77.00 207 GLY A C 1
ATOM 1568 O O . GLY A 1 207 ? -1.420 1.503 23.036 1.00 77.00 207 GLY A O 1
ATOM 1569 N N . GLU A 1 208 ? 0.473 2.014 24.072 1.00 72.81 208 GLU A N 1
ATOM 1570 C CA . GLU A 1 208 ? 1.040 0.666 23.925 1.00 72.81 208 GLU A CA 1
ATOM 1571 C C . GLU A 1 208 ? 1.401 0.071 25.282 1.00 72.81 208 GLU A C 1
ATOM 1573 O O . GLU A 1 208 ? 1.811 0.784 26.197 1.00 72.81 208 GLU A O 1
ATOM 1578 N N . ASN A 1 209 ? 1.273 -1.253 25.403 1.00 77.00 209 ASN A N 1
ATOM 1579 C CA . ASN A 1 209 ? 1.755 -2.025 26.554 1.00 77.00 209 ASN A CA 1
ATOM 1580 C C . ASN A 1 209 ? 1.147 -1.626 27.914 1.00 77.00 209 ASN A C 1
ATOM 1582 O O . ASN A 1 209 ? 1.765 -1.823 28.963 1.00 77.00 209 ASN A O 1
ATOM 1586 N N . ASN A 1 210 ? -0.076 -1.081 27.917 1.00 73.38 210 ASN A N 1
ATOM 1587 C CA . ASN A 1 210 ? -0.779 -0.793 29.170 1.00 73.38 210 ASN A CA 1
ATOM 1588 C C . ASN A 1 210 ? -1.144 -2.092 29.898 1.00 73.38 210 ASN A C 1
ATOM 1590 O O . ASN A 1 210 ? -1.724 -3.002 29.301 1.00 73.38 210 ASN A O 1
ATOM 1594 N N . LYS A 1 211 ? -0.868 -2.135 31.204 1.00 85.06 211 LYS A N 1
ATOM 1595 C CA . LYS A 1 211 ? -1.353 -3.183 32.103 1.00 85.06 211 LYS A CA 1
ATOM 1596 C C . LYS A 1 211 ? -2.446 -2.623 32.992 1.00 85.06 211 LYS A C 1
ATOM 1598 O O . LYS A 1 211 ? -2.249 -1.599 33.645 1.00 85.06 211 LYS A O 1
ATOM 1603 N N . THR A 1 212 ? -3.589 -3.288 33.030 1.00 80.50 212 THR A N 1
ATOM 1604 C CA . THR A 1 212 ? -4.727 -2.851 33.838 1.00 80.50 212 THR A CA 1
ATOM 1605 C C . THR A 1 212 ? -5.238 -4.009 34.675 1.00 80.50 212 THR A C 1
ATOM 1607 O O . THR A 1 212 ? -5.529 -5.080 34.152 1.00 80.50 212 THR A O 1
ATOM 1610 N N . THR A 1 213 ? -5.372 -3.782 35.979 1.00 81.56 213 THR A N 1
ATOM 1611 C CA . THR A 1 213 ? -6.017 -4.725 36.893 1.00 81.56 213 THR A CA 1
ATOM 1612 C C . THR A 1 213 ? -7.277 -4.081 37.440 1.00 81.56 213 THR A C 1
ATOM 1614 O O . THR A 1 213 ? -7.227 -3.001 38.028 1.00 81.56 213 THR A O 1
ATOM 1617 N N . THR A 1 214 ? -8.411 -4.745 37.257 1.00 79.06 214 THR A N 1
ATOM 1618 C CA . THR A 1 214 ? -9.713 -4.280 37.735 1.00 79.06 214 THR A CA 1
ATOM 1619 C C . THR A 1 214 ? -10.279 -5.312 38.684 1.00 79.06 214 THR A C 1
ATOM 1621 O O . THR A 1 214 ? -10.395 -6.483 38.335 1.00 79.06 214 THR A O 1
ATOM 1624 N N . ILE A 1 215 ? -10.635 -4.880 39.890 1.00 77.94 215 ILE A N 1
ATOM 1625 C CA . ILE A 1 215 ? -11.289 -5.729 40.883 1.00 77.94 215 ILE A CA 1
ATOM 1626 C C . ILE A 1 215 ? -12.716 -5.217 41.031 1.00 77.94 215 ILE A C 1
ATOM 1628 O O . ILE A 1 215 ? -12.927 -4.069 41.416 1.00 77.94 215 ILE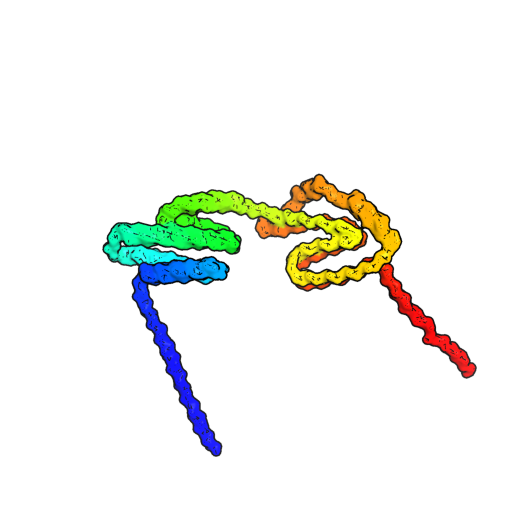 A O 1
ATOM 1632 N N . TRP A 1 216 ? -13.686 -6.062 40.699 1.00 77.88 216 TRP A N 1
ATOM 1633 C CA . TRP A 1 216 ? -15.105 -5.758 40.817 1.00 77.88 216 TRP A CA 1
ATOM 1634 C C . TRP A 1 216 ? -15.759 -6.660 41.858 1.00 77.88 216 TRP A C 1
ATOM 1636 O O . TRP A 1 216 ? -15.522 -7.868 41.875 1.00 77.88 216 TRP A O 1
ATOM 1646 N N . GLY A 1 217 ? -16.614 -6.076 42.696 1.00 75.81 217 GLY A N 1
ATOM 1647 C CA . GLY A 1 217 ? -17.327 -6.779 43.758 1.00 75.81 217 GLY A CA 1
ATOM 1648 C C . GLY A 1 217 ? -16.705 -6.603 45.140 1.00 75.81 217 GLY A C 1
ATOM 1649 O O . GLY A 1 217 ? -15.811 -5.786 45.359 1.00 75.81 217 GLY A O 1
ATOM 1650 N N . ARG A 1 218 ? -17.221 -7.349 46.118 1.00 64.00 218 ARG A N 1
ATOM 1651 C CA . ARG A 1 218 ? -16.834 -7.193 47.524 1.00 64.00 218 ARG A CA 1
ATOM 1652 C C . ARG A 1 218 ? -15.522 -7.938 47.786 1.00 64.00 218 ARG A C 1
ATOM 1654 O O . ARG A 1 218 ? -15.518 -9.161 47.876 1.00 64.00 218 ARG A O 1
ATOM 1661 N N . SER A 1 219 ? -14.409 -7.221 47.945 1.00 57.12 219 SER A N 1
ATOM 1662 C CA . SER A 1 219 ? -13.232 -7.809 48.590 1.00 57.12 219 SER A CA 1
ATOM 1663 C C . SER A 1 219 ? -13.547 -7.932 50.078 1.00 57.12 219 SER A C 1
ATOM 1665 O O . SER A 1 219 ? -13.549 -6.932 50.801 1.00 57.12 219 SER A O 1
ATOM 1667 N N . ASN A 1 220 ? -13.851 -9.135 50.555 1.00 50.50 220 ASN A N 1
ATOM 1668 C CA . ASN A 1 220 ? -13.839 -9.398 51.990 1.00 50.50 220 ASN A CA 1
ATOM 1669 C C . ASN A 1 220 ? -12.379 -9.365 52.462 1.00 50.50 220 ASN A C 1
ATOM 1671 O O . ASN A 1 220 ? -11.769 -10.405 52.676 1.00 50.50 220 ASN A O 1
ATOM 1675 N N . VAL A 1 221 ? -11.804 -8.172 52.609 1.00 53.31 221 VAL A N 1
ATOM 1676 C CA . VAL A 1 221 ? -10.627 -7.996 53.459 1.00 53.31 221 VAL A CA 1
ATOM 1677 C C . VAL A 1 221 ? -11.161 -7.893 54.880 1.00 53.31 221 VAL A C 1
ATOM 1679 O O . VAL A 1 221 ? -11.348 -6.811 55.427 1.00 53.31 221 VAL A O 1
ATOM 1682 N N . SER A 1 222 ? -11.498 -9.041 55.456 1.00 53.56 222 SER A N 1
ATOM 1683 C CA . SER A 1 222 ? -11.578 -9.185 56.902 1.00 53.56 222 SER A CA 1
ATOM 1684 C C . SER A 1 222 ? -10.215 -9.657 57.398 1.00 53.56 222 SER A C 1
ATOM 1686 O O . SER A 1 222 ? -10.088 -10.788 57.854 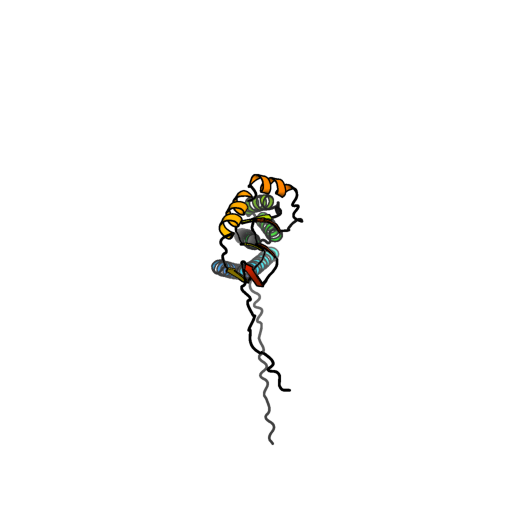1.00 53.56 222 SER A O 1
ATOM 1688 N N . ASP A 1 223 ? -9.202 -8.792 57.313 1.00 50.34 223 ASP A N 1
ATOM 1689 C CA . ASP A 1 223 ? -8.005 -8.928 58.149 1.00 50.34 223 ASP A CA 1
ATOM 1690 C C . ASP A 1 223 ? -8.291 -8.246 59.487 1.00 50.34 223 ASP A C 1
ATOM 1692 O O . ASP A 1 223 ? -7.780 -7.185 59.832 1.00 50.34 223 ASP A O 1
ATOM 1696 N N . THR A 1 224 ? -9.172 -8.874 60.256 1.00 48.66 224 THR A N 1
ATOM 1697 C CA . THR A 1 224 ? -9.121 -8.758 61.707 1.00 48.66 224 THR A CA 1
ATOM 1698 C C . THR A 1 224 ? -8.694 -10.114 62.217 1.00 48.66 224 THR A C 1
ATOM 1700 O O . THR A 1 224 ? -9.540 -10.975 62.439 1.00 48.66 224 THR A O 1
ATOM 1703 N N . THR A 1 225 ? -7.388 -10.308 62.387 1.00 51.56 225 THR A N 1
ATOM 1704 C CA . THR A 1 225 ? -6.861 -11.334 63.288 1.00 51.56 225 THR A CA 1
ATOM 1705 C C . THR A 1 225 ? -7.194 -10.875 64.711 1.00 51.56 225 THR A C 1
ATOM 1707 O O . THR A 1 225 ? -6.605 -9.899 65.178 1.00 51.56 225 THR A O 1
ATOM 1710 N N . PRO A 1 226 ? -8.143 -11.498 65.430 1.00 61.22 226 PRO A N 1
ATOM 1711 C CA . PRO A 1 226 ? -8.390 -11.173 66.824 1.00 61.22 226 PRO A CA 1
ATOM 1712 C C . PRO A 1 226 ? -7.437 -12.032 67.655 1.00 61.22 226 PRO A C 1
ATOM 1714 O O . PRO A 1 226 ? -7.616 -13.246 67.729 1.00 61.22 226 PRO A O 1
ATOM 1717 N N . GLY A 1 227 ? -6.418 -11.444 68.283 1.00 57.34 227 GLY A N 1
ATOM 1718 C CA . GLY A 1 227 ? -5.622 -12.233 69.223 1.00 57.34 227 GLY A CA 1
ATOM 1719 C C . GLY A 1 227 ? -4.327 -11.621 69.724 1.00 57.34 227 GLY A C 1
ATOM 1720 O O . GLY A 1 227 ? -3.261 -12.044 69.301 1.00 57.34 227 GLY A O 1
ATOM 1721 N N . ALA A 1 228 ? -4.423 -10.721 70.701 1.00 50.41 228 ALA A N 1
ATOM 1722 C CA . ALA A 1 228 ? -3.562 -10.758 71.886 1.00 50.41 228 ALA A CA 1
ATOM 1723 C C . ALA A 1 228 ? -4.181 -9.873 72.978 1.00 50.41 228 ALA A C 1
ATOM 1725 O O . ALA A 1 228 ? -4.075 -8.651 72.953 1.00 50.41 228 ALA A O 1
ATOM 1726 N N . ASN A 1 229 ? -4.854 -10.520 73.927 1.00 57.31 229 ASN A N 1
ATOM 1727 C CA . ASN A 1 229 ? -5.222 -9.938 75.213 1.00 57.31 229 ASN A CA 1
ATOM 1728 C C . ASN A 1 229 ? -3.923 -9.656 75.994 1.00 57.31 229 ASN A C 1
ATOM 1730 O O . ASN A 1 229 ? -3.183 -10.614 76.237 1.00 57.31 229 ASN A O 1
ATOM 1734 N N . PRO A 1 230 ? -3.613 -8.419 76.422 1.00 55.94 230 PRO A N 1
ATOM 1735 C CA . PRO A 1 230 ? -2.580 -8.217 77.423 1.00 55.94 230 PRO A CA 1
ATOM 1736 C C . PRO A 1 230 ? -3.151 -8.631 78.780 1.00 55.94 230 PRO A C 1
ATOM 1738 O O . PRO A 1 230 ? -3.962 -7.932 79.389 1.00 55.94 230 PRO A O 1
ATOM 1741 N N . THR A 1 231 ? -2.750 -9.812 79.239 1.00 60.56 231 THR A N 1
ATOM 1742 C CA . THR A 1 231 ? -2.946 -10.243 80.619 1.00 60.56 231 THR A CA 1
ATOM 1743 C C . THR A 1 231 ? -2.266 -9.232 81.539 1.00 60.56 231 THR A C 1
ATOM 1745 O O . THR A 1 231 ? -1.055 -9.030 81.464 1.00 60.56 231 THR A O 1
ATOM 1748 N N . ASN A 1 232 ? -3.067 -8.610 82.401 1.00 51.34 232 ASN A N 1
ATOM 1749 C CA . ASN A 1 232 ? -2.626 -7.934 83.614 1.00 51.34 232 ASN A CA 1
ATOM 1750 C C . ASN A 1 232 ? -1.635 -8.829 84.379 1.00 51.34 232 ASN A C 1
ATOM 1752 O O . ASN A 1 232 ? -1.993 -9.933 84.791 1.00 51.34 232 ASN A O 1
ATOM 1756 N N . LEU A 1 233 ? -0.425 -8.329 84.606 1.00 47.06 233 LEU A N 1
ATOM 1757 C CA . LEU A 1 233 ? 0.417 -8.725 85.730 1.00 47.06 233 LEU A CA 1
ATOM 1758 C C . LEU A 1 233 ? 0.532 -7.489 86.621 1.00 47.06 233 LEU A C 1
ATOM 1760 O O . LEU A 1 233 ? 0.754 -6.391 86.109 1.00 47.06 233 LEU A O 1
ATOM 1764 N N . GLY A 1 234 ? 0.239 -7.692 87.906 1.00 53.44 234 GLY A N 1
ATOM 1765 C CA . GLY A 1 234 ? 0.165 -6.644 88.923 1.00 53.44 234 GLY A CA 1
ATOM 1766 C C . GLY A 1 234 ? 1.505 -6.093 89.379 1.00 53.44 234 GLY A C 1
ATOM 1767 O O . GLY A 1 234 ? 2.542 -6.399 88.750 1.00 53.44 234 GLY A O 1
#

Nearest PDB structures (foldseek):
  8bbe-assembly1_D  TM=8.834E-01  e=3.017E-03  Homo sapiens
  8bda-assembly1_E  TM=7.842E-01  e=3.331E-01  Chlamydomonas reinhardtii
  1ihg-assembly1_A  TM=4.190E-01  e=1.447E-02  Bos taurus
  8ffw-assembly1_D  TM=3.753E-01  e=7.456E-03  Homo sapiens
  8ffv-assembly1_D  TM=3.924E-01  e=1.283E-02  Homo sapiens